Protein AF-A0A7S0Q234-F1 (afdb_monomer)

Foldseek 3Di:
DDDDDDDDDDDDDDDDDDDDDDDDDDDDDDDDDDDDDDDDDDDDDDDDDDDPPPQPFPDDPPPWTWTWDAFAQKIWIWGADDDPPAWGKIKIWIDRPPQAIKIKIKTAHPPDDDKDWDHDPDGQKIKIFADAQIKMKIFCVGQAFKDDWFDALPDDPRCLPPWADKDKRDADPCVVPRNDRHHTDAQKMAGPQFKIKGFQDPQIKIWTFQAFDPDDDDCRCVVVRNGGIIMIHGHPDDPGTGMMMIGGDSDNVVSVVVVVVSHDPDD

Organism: NCBI:txid221442

Structure (mmCIF, N/CA/C/O backbone):
data_AF-A0A7S0Q234-F1
#
_entry.id   AF-A0A7S0Q234-F1
#
loop_
_atom_site.group_PDB
_atom_site.id
_atom_site.type_symbol
_atom_site.label_atom_id
_atom_site.label_alt_id
_atom_site.label_comp_id
_atom_site.label_asym_id
_atom_site.label_entity_id
_atom_site.label_seq_id
_atom_site.pdbx_PDB_ins_code
_atom_site.Cartn_x
_atom_site.Cartn_y
_atom_site.Cartn_z
_atom_site.occupancy
_atom_site.B_iso_or_equiv
_atom_site.auth_seq_id
_atom_site.auth_comp_id
_atom_site.auth_asym_id
_atom_site.auth_atom_id
_atom_site.pdbx_PDB_model_num
ATOM 1 N N . LYS A 1 1 ? 14.226 -57.436 4.577 1.00 40.34 1 LYS A N 1
ATOM 2 C CA . LYS A 1 1 ? 14.193 -56.805 5.916 1.00 40.34 1 LYS A CA 1
ATOM 3 C C . LYS A 1 1 ? 13.049 -55.807 5.910 1.00 40.34 1 LYS A C 1
ATOM 5 O O . LYS A 1 1 ? 13.114 -54.854 5.149 1.00 40.34 1 LYS A O 1
ATOM 10 N N . CYS A 1 2 ? 11.993 -56.137 6.652 1.00 31.28 2 CYS A N 1
ATOM 11 C CA . CYS A 1 2 ? 10.887 -55.259 7.044 1.00 31.28 2 CYS A CA 1
ATOM 12 C C . CYS A 1 2 ? 11.465 -53.995 7.724 1.00 31.28 2 CYS A C 1
ATOM 14 O O . CYS A 1 2 ? 12.569 -54.073 8.251 1.00 31.28 2 CYS A O 1
ATOM 16 N N . GLU A 1 3 ? 10.855 -52.814 7.663 1.00 32.03 3 GLU A N 1
ATOM 17 C CA . GLU A 1 3 ? 9.554 -52.485 8.256 1.00 32.03 3 GLU A CA 1
ATOM 18 C C . GLU A 1 3 ? 8.806 -51.398 7.465 1.00 32.03 3 GLU A C 1
ATOM 20 O O . GLU A 1 3 ? 9.369 -50.377 7.079 1.00 32.03 3 GLU A O 1
ATOM 25 N N . MET A 1 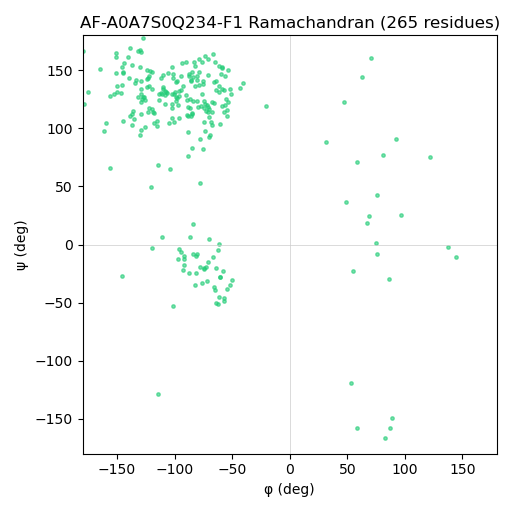4 ? 7.505 -51.630 7.274 1.00 35.09 4 MET A N 1
ATOM 26 C CA . MET A 1 4 ? 6.494 -50.619 6.968 1.00 35.09 4 MET A CA 1
ATOM 27 C C . MET A 1 4 ? 5.819 -50.216 8.285 1.00 35.09 4 MET A C 1
ATOM 29 O O . MET A 1 4 ? 5.415 -51.086 9.055 1.00 35.09 4 MET A O 1
ATOM 33 N N . VAL A 1 5 ? 5.680 -48.911 8.521 1.00 40.84 5 VAL A N 1
ATOM 34 C CA . VAL A 1 5 ? 4.940 -48.317 9.650 1.00 40.84 5 VAL A CA 1
ATOM 35 C C . VAL A 1 5 ? 3.530 -47.929 9.159 1.00 40.84 5 VAL A C 1
ATOM 37 O O . VAL A 1 5 ? 3.400 -47.512 8.006 1.00 40.84 5 VAL A O 1
ATOM 40 N N . PRO A 1 6 ? 2.462 -48.120 9.961 1.00 50.28 6 PRO A N 1
ATOM 41 C CA . PRO A 1 6 ? 1.124 -48.344 9.427 1.00 50.28 6 PRO A CA 1
ATOM 42 C C . PRO A 1 6 ? 0.279 -47.083 9.211 1.00 50.28 6 PRO A C 1
ATOM 44 O O . PRO A 1 6 ? 0.427 -46.048 9.859 1.00 50.28 6 PRO A O 1
ATOM 47 N N . SER A 1 7 ? -0.683 -47.276 8.311 1.00 35.41 7 SER A N 1
ATOM 48 C CA . SER A 1 7 ? -1.839 -46.447 7.994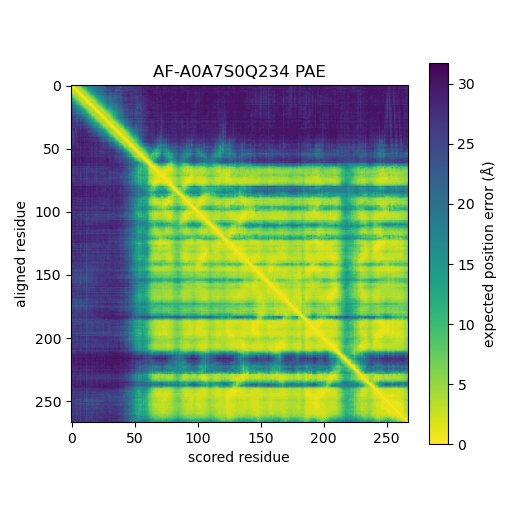 1.00 35.41 7 SER A CA 1
ATOM 49 C C . SER A 1 7 ? -2.675 -46.062 9.217 1.00 35.41 7 SER A C 1
ATOM 51 O O . SER A 1 7 ? -3.089 -46.926 9.992 1.00 35.41 7 SER A O 1
ATOM 53 N N . TRP A 1 8 ? -3.031 -44.782 9.311 1.00 37.97 8 TRP A N 1
ATOM 54 C CA . TRP A 1 8 ? -4.114 -44.306 10.165 1.00 37.97 8 TRP A CA 1
ATOM 55 C C . TRP A 1 8 ? -5.453 -44.433 9.436 1.00 37.97 8 TRP A C 1
ATOM 57 O O . TRP A 1 8 ? -5.717 -43.750 8.449 1.00 37.97 8 TRP A O 1
ATOM 67 N N . SER A 1 9 ? -6.299 -45.326 9.938 1.00 39.34 9 SER A N 1
ATOM 68 C CA . SER A 1 9 ? -7.686 -45.504 9.527 1.00 39.34 9 SER A CA 1
ATOM 69 C C . SER A 1 9 ? -8.634 -44.959 10.594 1.00 39.34 9 SER A C 1
ATOM 71 O O . SER A 1 9 ? -8.564 -45.380 11.745 1.00 39.34 9 SER A O 1
ATOM 73 N N . GLY A 1 10 ? -9.599 -44.143 10.168 1.00 37.22 10 GLY A N 1
ATOM 74 C CA . GLY A 1 10 ? -10.960 -44.190 10.704 1.00 37.22 10 GLY A CA 1
ATOM 75 C C . GLY A 1 10 ? -11.293 -43.272 11.879 1.00 37.22 10 GLY A C 1
ATOM 76 O O . GLY A 1 10 ? -11.310 -43.706 13.024 1.00 37.22 10 GLY A O 1
ATOM 77 N N . ALA A 1 11 ? -11.772 -42.066 11.570 1.00 36.94 11 ALA A N 1
ATOM 78 C CA . ALA A 1 11 ? -12.761 -41.387 12.403 1.00 36.94 11 ALA A CA 1
ATOM 79 C C . ALA A 1 11 ? -14.052 -41.234 11.586 1.00 36.94 11 ALA A C 1
ATOM 81 O O . ALA A 1 11 ? -14.124 -40.458 10.635 1.00 36.94 11 ALA A O 1
ATOM 82 N N . ARG A 1 12 ? -15.059 -42.044 11.930 1.00 38.50 12 ARG A N 1
ATOM 83 C CA . ARG A 1 12 ? -16.430 -41.926 11.426 1.00 38.50 12 ARG A CA 1
ATOM 84 C C . ARG A 1 12 ? -17.074 -40.706 12.078 1.00 38.50 12 ARG A C 1
ATOM 86 O O . ARG A 1 12 ? -17.301 -40.710 13.284 1.00 38.50 12 ARG A O 1
ATOM 93 N N . TYR A 1 13 ? -17.391 -39.697 11.277 1.00 39.16 13 TYR A N 1
ATOM 94 C CA . TYR A 1 13 ? -18.304 -38.629 11.669 1.00 39.16 13 TYR A CA 1
ATOM 95 C C . TYR A 1 13 ? -19.738 -39.154 11.516 1.00 39.16 13 TYR A C 1
ATOM 97 O O . TYR A 1 13 ? -20.141 -39.553 10.425 1.00 39.16 13 TYR A O 1
ATOM 105 N N . SER A 1 14 ? -20.482 -39.209 12.619 1.00 39.81 14 SER A N 1
ATOM 106 C CA . SER A 1 14 ? -21.911 -39.536 12.634 1.00 39.81 14 SER A CA 1
ATOM 107 C C . SER A 1 14 ? -22.703 -38.233 12.798 1.00 39.8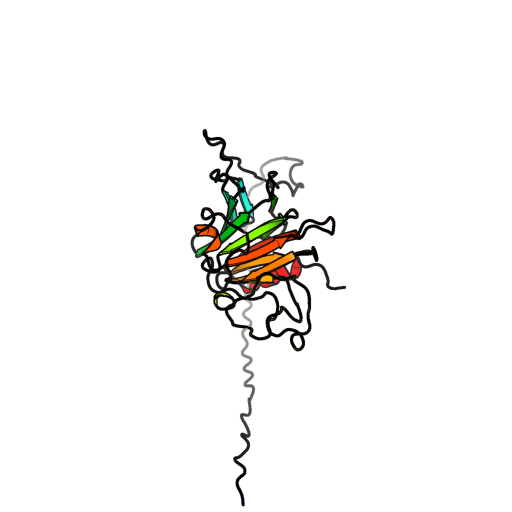1 14 SER A C 1
ATOM 109 O O . SER A 1 14 ? -22.373 -37.466 13.704 1.00 39.81 14 SER A O 1
ATOM 111 N N . PRO A 1 15 ? -23.714 -37.941 11.959 1.00 47.81 15 PRO A N 1
ATOM 112 C CA . PRO A 1 15 ? -24.510 -36.730 12.079 1.00 47.81 15 PRO A CA 1
ATOM 113 C C . PRO A 1 15 ? -25.702 -36.978 13.010 1.00 47.81 15 PRO A C 1
ATOM 115 O O . PRO A 1 15 ? -26.635 -37.702 12.667 1.00 47.81 15 PRO A O 1
ATOM 118 N N . THR A 1 16 ? -25.714 -36.355 14.186 1.00 41.84 16 THR A N 1
ATOM 119 C CA . THR A 1 16 ? -26.929 -36.254 15.002 1.00 41.84 16 THR A CA 1
ATOM 120 C C . THR A 1 16 ? -27.710 -35.010 14.601 1.00 41.84 16 THR A C 1
ATOM 122 O O . THR A 1 16 ? -27.462 -33.895 15.052 1.00 41.84 16 THR A O 1
ATOM 125 N N . VAL A 1 17 ? -28.689 -35.240 13.730 1.00 43.31 17 VAL A N 1
ATOM 126 C CA . VAL A 1 17 ? -29.842 -34.367 13.520 1.00 43.31 17 VAL A CA 1
ATOM 127 C C . VAL A 1 17 ? -30.675 -34.387 14.802 1.00 43.31 17 VAL A C 1
ATOM 129 O O . VAL A 1 17 ? -31.140 -35.447 15.217 1.00 43.31 17 VAL A O 1
ATOM 132 N N . SER A 1 18 ? -30.897 -33.227 15.420 1.00 42.97 18 SER A N 1
ATOM 133 C CA . SER A 1 18 ? -32.015 -33.049 16.350 1.00 42.97 18 SER A CA 1
ATOM 134 C C . SER A 1 18 ? -32.844 -31.849 15.907 1.00 42.97 18 SER A C 1
ATOM 136 O O . SER A 1 18 ? -32.484 -30.686 16.060 1.00 42.97 18 SER A O 1
ATOM 138 N N . SER A 1 19 ? -33.954 -32.180 15.262 1.00 43.56 19 SER A N 1
ATOM 139 C CA . SER A 1 19 ? -35.099 -31.318 15.031 1.00 43.56 19 SER A CA 1
ATOM 140 C C . SER A 1 19 ? -35.912 -31.234 16.322 1.00 43.56 19 SER A C 1
ATOM 142 O O . SER A 1 19 ? -36.431 -32.255 16.776 1.00 43.56 19 SER A O 1
ATOM 144 N N . ALA A 1 20 ? -36.074 -30.038 16.884 1.00 42.84 20 ALA A N 1
ATOM 145 C CA . ALA A 1 20 ? -37.048 -29.787 17.939 1.00 42.84 20 ALA A CA 1
ATOM 146 C C . ALA A 1 20 ? -37.805 -28.482 17.663 1.00 42.84 20 ALA A C 1
ATOM 148 O O . ALA A 1 20 ? -37.283 -27.375 17.741 1.00 42.84 20 ALA A O 1
ATOM 149 N N . TRP A 1 21 ? -39.058 -28.700 17.288 1.00 39.56 21 TRP A N 1
ATOM 150 C CA . TRP A 1 21 ? -40.186 -27.794 17.191 1.00 39.56 21 TRP A CA 1
ATOM 151 C C . TRP A 1 21 ? -40.304 -26.786 18.343 1.00 39.56 21 TRP A C 1
ATOM 153 O O . TRP A 1 21 ? -40.289 -27.189 19.503 1.00 39.56 21 TRP A O 1
ATOM 163 N N . LYS A 1 22 ? -40.651 -25.531 18.023 1.00 35.78 22 LYS A N 1
ATOM 164 C CA . LYS A 1 22 ? -41.808 -24.880 18.662 1.00 35.78 22 LYS A CA 1
ATOM 165 C C . LYS A 1 22 ? -42.333 -23.702 17.837 1.00 35.78 22 LYS A C 1
ATOM 167 O O . LYS A 1 22 ? -41.760 -22.620 17.801 1.00 35.78 22 LYS A O 1
ATOM 172 N N . HIS A 1 23 ? -43.457 -23.954 17.173 1.00 37.53 23 HIS A N 1
ATOM 173 C CA . HIS A 1 23 ? -44.406 -22.932 16.757 1.00 37.53 23 HIS A CA 1
ATOM 174 C C . HIS A 1 23 ? -45.129 -22.421 18.009 1.00 37.53 23 HIS A C 1
ATOM 176 O O . HIS A 1 23 ? -45.838 -23.195 18.647 1.00 37.53 23 HIS A O 1
ATOM 182 N N . GLU A 1 24 ? -45.019 -21.132 18.312 1.00 38.94 24 GLU A N 1
ATOM 183 C CA . GLU A 1 24 ? -45.996 -20.424 19.141 1.00 38.94 24 GLU A CA 1
ATOM 184 C C . GLU A 1 24 ? -46.617 -19.321 18.277 1.00 38.94 24 GLU A C 1
ATOM 186 O O . GLU A 1 24 ? -45.988 -18.324 17.928 1.00 38.94 24 GLU A O 1
ATOM 191 N N . ARG A 1 25 ? -47.855 -19.578 17.841 1.00 41.97 25 ARG A N 1
ATOM 192 C CA . ARG A 1 25 ? -48.812 -18.543 17.453 1.00 41.97 25 ARG A CA 1
ATOM 193 C C . ARG A 1 25 ? -49.629 -18.238 18.694 1.00 41.97 25 ARG A C 1
ATOM 195 O O . ARG A 1 25 ? -50.090 -19.194 19.302 1.00 41.97 25 ARG A O 1
ATOM 202 N N . GLU A 1 26 ? -49.878 -16.963 18.969 1.00 45.59 26 GLU A N 1
ATOM 203 C CA . GLU A 1 26 ? -51.100 -16.429 19.593 1.00 45.59 26 GLU A CA 1
ATOM 204 C C . GLU A 1 26 ? -50.979 -14.887 19.721 1.00 45.59 26 GLU A C 1
ATOM 206 O O . GLU A 1 26 ? -49.904 -14.348 19.463 1.00 45.59 26 GLU A O 1
ATOM 211 N N . PRO A 1 27 ? -52.056 -14.129 20.002 1.00 52.97 27 PRO A N 1
ATOM 212 C CA . PRO A 1 27 ? -53.150 -13.875 19.076 1.00 52.97 27 PRO A CA 1
ATOM 213 C C . PRO A 1 27 ? -53.435 -12.366 18.912 1.00 52.97 27 PRO A C 1
ATOM 215 O O . PRO A 1 27 ? -52.844 -11.485 19.529 1.00 52.97 27 PRO A O 1
ATOM 218 N N . TRP A 1 28 ? -54.402 -12.089 18.044 1.00 40.16 28 TRP A N 1
ATOM 219 C CA . TRP A 1 28 ? -54.993 -10.788 17.766 1.00 40.16 28 TRP A CA 1
ATOM 220 C C . TRP A 1 28 ? -55.501 -10.072 19.029 1.00 40.16 28 TRP A C 1
ATOM 222 O O . TRP A 1 28 ? -56.396 -10.569 19.709 1.00 40.16 28 TRP A O 1
ATOM 232 N N . GLY A 1 29 ? -54.997 -8.859 19.276 1.00 39.75 29 GLY A N 1
ATOM 233 C CA . GLY A 1 29 ? -55.486 -7.929 20.295 1.00 39.75 29 GLY A CA 1
ATOM 234 C C . GLY A 1 29 ? -55.906 -6.600 19.668 1.00 39.75 29 GLY A C 1
ATOM 235 O O . GLY A 1 29 ? -55.111 -5.908 19.041 1.00 39.75 29 GLY A O 1
ATOM 236 N N . GLN A 1 30 ? -57.188 -6.276 19.803 1.00 39.69 30 GLN A N 1
ATOM 237 C CA . GLN A 1 30 ? -57.864 -5.109 19.247 1.00 39.69 30 GLN A CA 1
ATOM 238 C C . GLN A 1 30 ? -57.557 -3.779 19.974 1.00 39.69 30 GLN A C 1
ATOM 240 O O . GLN A 1 30 ? -57.711 -3.717 21.187 1.00 39.69 30 GLN A O 1
ATOM 245 N N . ARG A 1 31 ? -57.404 -2.708 19.161 1.00 39.53 31 ARG A N 1
ATOM 246 C CA . ARG A 1 31 ? -57.871 -1.296 19.346 1.00 39.53 31 ARG A CA 1
ATOM 247 C C . ARG A 1 31 ? -57.176 -0.428 20.433 1.00 39.53 31 ARG A C 1
ATOM 249 O O . ARG A 1 31 ? -56.585 -0.992 21.340 1.00 39.53 31 ARG A O 1
ATOM 256 N N . PRO A 1 32 ? -57.264 0.933 20.395 1.00 50.00 32 PRO A N 1
ATOM 257 C CA . PRO A 1 32 ? -58.144 1.789 19.587 1.00 50.00 32 PRO A CA 1
ATOM 258 C C . PRO A 1 32 ? -57.479 2.926 18.781 1.00 50.00 32 PRO A C 1
ATOM 260 O O . PRO A 1 32 ? -56.344 3.338 18.983 1.00 50.00 32 PRO A O 1
ATOM 263 N N . ARG A 1 33 ? -58.300 3.445 17.863 1.00 48.06 33 ARG A N 1
ATOM 264 C CA . ARG A 1 33 ? -58.147 4.672 17.079 1.00 48.06 33 ARG A CA 1
ATOM 265 C C . ARG A 1 33 ? -58.396 5.900 17.955 1.00 48.06 33 ARG A C 1
ATOM 267 O O . ARG A 1 33 ? -59.532 6.041 18.382 1.00 48.06 33 ARG A O 1
ATOM 274 N N . TRP A 1 34 ? -57.428 6.802 18.100 1.00 39.78 34 TRP A N 1
ATOM 275 C CA . TRP A 1 34 ? -57.659 8.227 18.376 1.00 39.78 34 TRP A CA 1
ATOM 276 C C . TRP A 1 34 ? -56.491 9.055 17.818 1.00 39.78 34 TRP A C 1
ATOM 278 O O . TRP A 1 34 ? -55.348 8.718 18.089 1.00 39.78 34 TRP A O 1
ATOM 288 N N . ALA A 1 35 ? -56.838 10.095 17.046 1.00 37.34 35 ALA A N 1
ATOM 289 C CA . ALA A 1 35 ? -56.153 11.386 16.849 1.00 37.34 35 ALA A CA 1
ATOM 290 C C . ALA A 1 35 ? -54.624 11.378 16.584 1.00 37.34 35 ALA A C 1
ATOM 292 O O . ALA A 1 35 ? -53.835 10.933 17.398 1.00 37.34 35 ALA A O 1
ATOM 293 N N . LEU A 1 36 ? -54.106 11.930 15.488 1.00 40.16 36 LEU A N 1
ATOM 294 C CA . LEU A 1 36 ? -54.261 13.330 15.105 1.00 40.16 36 LEU A CA 1
ATOM 295 C C . LEU A 1 36 ? -54.085 13.513 13.591 1.00 40.16 36 LEU A C 1
ATOM 297 O O . LEU A 1 36 ? -53.075 13.143 13.002 1.00 40.16 36 LEU A O 1
ATOM 301 N N . ILE A 1 37 ? -55.077 14.173 13.006 1.00 47.59 37 ILE A N 1
ATOM 302 C CA . ILE A 1 37 ? -54.922 15.064 11.859 1.00 47.59 37 ILE A CA 1
ATOM 303 C C . ILE A 1 37 ? -54.314 16.355 12.414 1.00 47.59 37 ILE A C 1
ATOM 305 O O . ILE A 1 37 ? -54.881 16.872 13.369 1.00 47.59 37 ILE A O 1
ATOM 309 N N . LEU A 1 38 ? -53.226 16.873 11.837 1.00 39.34 38 LEU A N 1
ATOM 310 C CA . LEU A 1 38 ? -53.006 18.313 11.613 1.00 39.34 38 LEU A CA 1
ATOM 311 C C . LEU A 1 38 ? -51.661 18.546 10.889 1.00 39.34 38 LEU A C 1
ATOM 313 O O . LEU A 1 38 ? -50.618 18.247 11.454 1.00 39.34 38 LEU A O 1
ATOM 317 N N . LEU A 1 39 ? -51.750 19.181 9.707 1.00 37.50 39 LEU A N 1
ATOM 318 C CA . LEU A 1 39 ? -50.753 20.057 9.055 1.00 37.50 39 LEU A CA 1
ATOM 319 C C . LEU A 1 39 ? -49.393 19.434 8.656 1.00 37.50 39 LEU A C 1
ATOM 321 O O . LEU A 1 39 ? -48.816 18.630 9.358 1.00 37.50 39 LEU A O 1
ATOM 325 N N . CYS A 1 40 ? -48.736 19.795 7.560 1.00 34.91 40 CYS A N 1
ATOM 326 C CA . CYS A 1 40 ? -48.997 20.758 6.507 1.00 34.91 40 CYS A CA 1
ATOM 327 C C . CYS A 1 40 ? -48.059 20.422 5.340 1.00 34.91 40 CYS A C 1
ATOM 329 O O . CYS A 1 40 ? -46.954 19.924 5.529 1.00 34.91 40 CYS A O 1
ATOM 331 N N . LEU A 1 41 ? -48.536 20.762 4.152 1.00 43.12 41 LEU A N 1
ATOM 332 C CA . LEU A 1 41 ? -47.809 21.036 2.918 1.00 43.12 41 LEU A CA 1
ATOM 333 C C . LEU A 1 41 ? -46.323 21.412 3.100 1.00 43.12 41 LEU A C 1
ATOM 335 O O . LEU A 1 41 ? -46.005 22.471 3.637 1.00 43.12 41 LEU A O 1
ATOM 339 N N . LEU A 1 42 ? -45.436 20.596 2.529 1.00 37.28 42 LEU A N 1
ATOM 340 C CA . LEU A 1 42 ? -44.108 21.010 2.078 1.00 37.28 42 LEU A CA 1
ATOM 341 C C . LEU A 1 42 ? -43.773 20.206 0.810 1.00 37.28 42 LEU A C 1
ATOM 343 O O . LEU A 1 42 ? -43.565 18.995 0.899 1.00 37.28 42 LEU A O 1
ATOM 347 N N . PRO A 1 43 ? -43.803 20.826 -0.383 1.00 47.72 43 PRO A N 1
ATOM 348 C CA . PRO A 1 43 ? -43.405 20.165 -1.612 1.00 47.72 43 PRO A CA 1
ATOM 349 C C . PRO A 1 43 ? -41.883 20.259 -1.799 1.00 47.72 43 PRO A C 1
ATOM 351 O O . PRO A 1 43 ? -41.260 21.258 -1.453 1.00 47.72 43 PRO A O 1
ATOM 354 N N . CYS A 1 44 ? -41.321 19.231 -2.432 1.00 39.66 44 CYS A N 1
ATOM 355 C CA . CYS A 1 44 ? -40.090 19.301 -3.220 1.00 39.66 44 CYS A CA 1
ATOM 356 C C . CYS A 1 44 ? -38.810 19.792 -2.528 1.00 39.66 44 CYS A C 1
ATOM 358 O O . CYS A 1 44 ? -38.251 20.806 -2.924 1.00 39.66 44 CYS A O 1
ATOM 360 N N . VAL A 1 45 ? -38.239 18.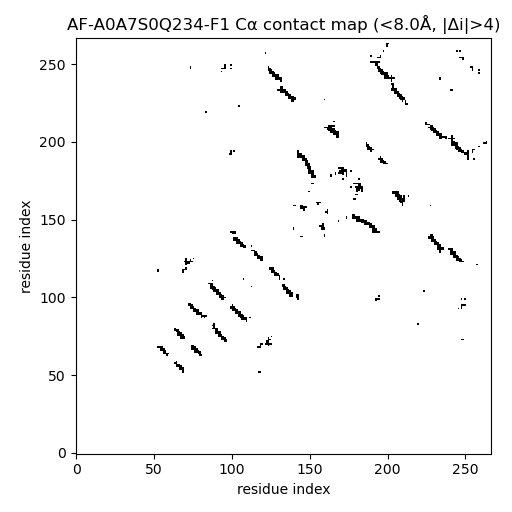995 -1.629 1.00 47.00 45 VAL A N 1
ATOM 361 C CA . VAL A 1 45 ? -36.776 18.845 -1.545 1.00 47.00 45 VAL A CA 1
ATOM 362 C C . VAL A 1 45 ? -36.514 17.395 -1.147 1.00 47.00 45 VAL A C 1
ATOM 364 O O . VAL A 1 45 ? -37.213 16.901 -0.272 1.00 47.00 45 VAL A O 1
ATOM 367 N N . LEU A 1 46 ? -35.526 16.751 -1.776 1.00 49.81 46 LEU A N 1
ATOM 368 C CA . LEU A 1 46 ? -34.889 15.455 -1.456 1.00 49.81 46 LEU A CA 1
ATOM 369 C C . LEU A 1 46 ? -34.973 14.430 -2.596 1.00 49.81 46 LEU A C 1
ATOM 371 O O . LEU A 1 46 ? -35.695 13.443 -2.529 1.00 49.81 46 LEU A O 1
ATOM 375 N N . ALA A 1 47 ? -34.141 14.655 -3.612 1.00 41.12 47 ALA A N 1
ATOM 376 C CA . ALA A 1 47 ? -33.491 13.589 -4.373 1.00 41.12 47 ALA A CA 1
ATOM 377 C C . ALA A 1 47 ? -32.212 14.141 -5.030 1.00 41.12 47 ALA A C 1
ATOM 379 O O . ALA A 1 47 ? -32.116 14.257 -6.244 1.00 41.12 47 ALA A O 1
ATOM 380 N N . PHE A 1 48 ? -31.237 14.520 -4.204 1.00 37.28 48 PHE A N 1
ATOM 381 C CA . PHE A 1 48 ? -29.838 14.610 -4.617 1.00 37.28 48 PHE A CA 1
ATOM 382 C C . PHE A 1 48 ? -29.022 13.828 -3.585 1.00 37.28 48 PHE A C 1
ATOM 384 O O . PHE A 1 48 ? -28.766 14.353 -2.499 1.00 37.28 48 PHE A O 1
ATOM 391 N N . PRO A 1 49 ? -28.637 12.566 -3.840 1.00 50.34 49 PRO A N 1
ATOM 392 C CA . PRO A 1 49 ? -27.392 12.084 -3.280 1.00 50.34 49 PRO A CA 1
ATOM 393 C C . PRO A 1 49 ? -26.253 12.735 -4.081 1.00 50.34 49 PRO A C 1
ATOM 395 O O . PRO A 1 49 ? -26.454 13.181 -5.205 1.00 50.34 49 PRO A O 1
ATOM 398 N N . MET A 1 50 ? -25.049 12.732 -3.525 1.00 39.38 50 MET A N 1
ATOM 399 C CA . MET A 1 50 ? -23.816 13.178 -4.184 1.00 39.38 50 MET A CA 1
ATOM 400 C C . MET A 1 50 ? -23.590 14.692 -4.196 1.00 39.38 50 MET A C 1
ATOM 402 O O . MET A 1 50 ? -23.701 15.366 -5.210 1.00 39.38 50 MET A O 1
ATOM 406 N N . LEU A 1 51 ? -23.173 15.209 -3.043 1.00 39.94 51 LEU A N 1
ATOM 407 C CA . LEU A 1 51 ? -21.881 15.892 -2.951 1.00 39.94 51 LEU A CA 1
ATOM 408 C C . LEU A 1 51 ? -21.492 15.936 -1.465 1.00 39.94 51 LEU A C 1
ATOM 410 O O . LEU A 1 51 ? -21.976 16.768 -0.700 1.00 39.94 51 LEU A O 1
ATOM 414 N N . ARG A 1 52 ? -20.654 14.994 -1.024 1.00 38.69 52 ARG A N 1
ATOM 415 C CA . ARG A 1 52 ? -19.975 15.062 0.280 1.00 38.69 52 ARG A CA 1
ATOM 416 C C . ARG A 1 52 ? -18.459 15.056 0.092 1.00 38.69 52 ARG A C 1
ATOM 418 O O . ARG A 1 52 ? -17.747 14.353 0.786 1.00 38.69 52 ARG A O 1
ATOM 425 N N . VAL A 1 53 ? -17.948 15.908 -0.794 1.00 40.94 53 VAL A N 1
ATOM 426 C CA . VAL A 1 53 ? -16.544 16.327 -0.693 1.00 40.94 53 VAL A CA 1
ATOM 427 C C . VAL A 1 53 ? -16.502 17.491 0.292 1.00 40.94 53 VAL A C 1
ATOM 429 O O . VAL A 1 53 ? -16.578 18.657 -0.084 1.00 40.94 53 VAL A O 1
ATOM 432 N N . ALA A 1 54 ? -16.466 17.179 1.586 1.00 38.03 54 ALA A N 1
ATOM 433 C CA . ALA A 1 54 ? -16.158 18.173 2.606 1.00 38.03 54 ALA A CA 1
ATOM 434 C C . ALA A 1 54 ? -14.638 18.202 2.799 1.00 38.03 54 ALA A C 1
ATOM 436 O O . ALA A 1 54 ? -14.117 17.664 3.772 1.00 38.03 54 ALA A O 1
ATOM 437 N N . SER A 1 55 ? -13.914 18.824 1.865 1.00 40.97 55 SER A N 1
ATOM 438 C CA . SER A 1 55 ? -12.530 19.219 2.119 1.00 40.97 55 SER A CA 1
ATOM 439 C C . SER A 1 55 ? -12.554 20.364 3.133 1.00 40.97 55 SER A C 1
ATOM 441 O O . SER A 1 55 ? -12.724 21.530 2.771 1.00 40.97 55 SER A O 1
ATOM 443 N N . ILE A 1 56 ? -12.448 20.049 4.423 1.00 37.69 56 ILE A N 1
ATOM 444 C CA . ILE A 1 56 ? -12.290 21.074 5.457 1.00 37.69 56 ILE A CA 1
ATOM 445 C C . ILE A 1 56 ? -10.828 21.518 5.415 1.00 37.69 56 ILE A C 1
ATOM 447 O O . ILE A 1 56 ? -9.964 20.931 6.061 1.00 37.69 56 ILE A O 1
ATOM 451 N N . GLY A 1 57 ? -10.548 22.548 4.616 1.00 33.34 57 GLY A N 1
ATOM 452 C CA . GLY A 1 57 ? -9.277 23.259 4.666 1.00 33.34 57 GLY A CA 1
ATOM 453 C C . GLY A 1 57 ? -9.233 24.121 5.923 1.00 33.34 57 GLY A C 1
ATOM 454 O O . GLY A 1 57 ? -9.785 25.220 5.941 1.00 33.34 57 GLY A O 1
ATOM 455 N N . LEU A 1 58 ? -8.598 23.634 6.989 1.00 37.19 58 LEU A N 1
ATOM 456 C CA . LEU A 1 58 ? -8.257 24.475 8.136 1.00 37.19 58 LEU A CA 1
ATOM 457 C C . LEU A 1 58 ? -7.080 25.367 7.726 1.00 37.19 58 LEU A C 1
ATOM 459 O O . LEU A 1 58 ? -5.949 24.903 7.596 1.00 37.19 58 LEU A O 1
ATOM 463 N N . ALA A 1 59 ? -7.358 26.647 7.477 1.00 28.12 59 ALA A N 1
ATOM 464 C CA . ALA A 1 59 ? -6.330 27.637 7.191 1.00 28.12 59 ALA A CA 1
ATOM 465 C C . ALA A 1 59 ? -5.495 27.892 8.459 1.00 28.12 59 ALA A C 1
ATOM 467 O O . ALA A 1 59 ? -5.953 28.542 9.397 1.00 28.12 59 ALA A O 1
ATOM 468 N N . SER A 1 60 ? -4.271 27.360 8.490 1.00 37.06 60 SER A N 1
ATOM 469 C CA . SER A 1 60 ? -3.258 27.695 9.493 1.00 37.06 60 SER A CA 1
ATOM 470 C C . SER A 1 60 ? -2.489 28.946 9.062 1.00 37.06 60 SER A C 1
ATOM 472 O O . SER A 1 60 ? -2.130 29.092 7.892 1.00 37.06 60 SER A O 1
ATOM 474 N N . ALA A 1 61 ? -2.173 29.819 10.022 1.00 34.22 61 ALA A N 1
ATOM 475 C CA . ALA A 1 61 ? -1.421 31.065 9.840 1.00 34.22 61 ALA A CA 1
ATOM 476 C C . ALA A 1 61 ? 0.021 30.884 9.297 1.00 34.22 61 ALA A C 1
ATOM 478 O O . ALA A 1 61 ? 0.726 31.868 9.099 1.00 34.22 61 ALA A O 1
ATOM 479 N N . SER A 1 62 ? 0.457 29.647 9.031 1.00 40.91 62 SER A N 1
ATOM 480 C CA . SER A 1 62 ? 1.772 29.291 8.480 1.00 40.91 62 SER A CA 1
ATOM 481 C C . SER A 1 62 ? 1.750 28.738 7.045 1.00 40.91 62 SER A C 1
ATOM 483 O O . SER A 1 62 ? 2.780 28.274 6.565 1.00 40.91 62 SER A O 1
ATOM 485 N N . GLY A 1 63 ? 0.607 28.736 6.348 1.00 50.72 63 GLY A N 1
ATOM 486 C CA . GLY A 1 63 ? 0.514 28.191 4.982 1.00 50.72 63 GLY A CA 1
ATOM 487 C C . GLY A 1 63 ? 0.520 26.655 4.892 1.00 50.72 63 GLY A C 1
ATOM 488 O O . GLY A 1 63 ? 0.403 26.110 3.799 1.00 50.72 63 GLY A O 1
ATOM 489 N N . MET A 1 64 ? 0.584 25.940 6.023 1.00 55.00 64 MET A N 1
ATOM 490 C CA . MET A 1 64 ? 0.300 24.500 6.090 1.00 55.00 64 MET A CA 1
ATOM 491 C C . MET A 1 64 ? -1.203 24.256 5.897 1.00 55.00 64 MET A C 1
ATOM 493 O O . MET A 1 64 ? -2.001 24.605 6.768 1.00 55.00 64 MET A O 1
ATOM 497 N N . GLN A 1 65 ? -1.592 23.612 4.796 1.00 67.25 65 GLN A N 1
ATOM 498 C CA . GLN A 1 65 ? -2.948 23.088 4.620 1.00 67.25 65 GLN A CA 1
ATOM 499 C C . GLN A 1 65 ? -2.998 21.606 4.991 1.00 67.25 65 GLN A C 1
ATOM 501 O O . GLN A 1 65 ? -2.474 20.759 4.272 1.00 67.25 65 GLN A O 1
ATOM 506 N N . VAL A 1 66 ? -3.635 21.293 6.120 1.00 76.81 66 VAL A N 1
ATOM 507 C CA . VAL A 1 66 ? -4.013 19.915 6.461 1.00 76.81 66 VAL A CA 1
ATOM 508 C C . VAL A 1 66 ? -5.296 19.587 5.717 1.00 76.81 66 VAL A C 1
ATOM 510 O O . VAL A 1 66 ? -6.290 20.297 5.865 1.00 76.81 66 VAL A O 1
ATOM 513 N N . THR A 1 67 ? -5.277 18.518 4.924 1.00 83.88 67 THR A N 1
ATOM 514 C CA . THR A 1 67 ? -6.487 18.015 4.262 1.00 83.88 67 THR A CA 1
ATOM 515 C C . THR A 1 67 ? -6.987 16.806 5.028 1.00 83.88 67 THR A C 1
ATOM 517 O O . THR A 1 67 ? -6.263 15.827 5.181 1.00 83.88 67 THR A O 1
ATOM 520 N N . VAL A 1 68 ? -8.220 16.875 5.521 1.00 86.31 68 VAL A N 1
ATOM 521 C CA . VAL A 1 68 ? -8.879 15.758 6.203 1.00 86.31 68 VAL A CA 1
ATOM 522 C C . VAL A 1 68 ? -10.049 15.299 5.348 1.00 86.31 68 VAL A C 1
ATOM 524 O O . VAL A 1 68 ? -10.932 16.094 5.031 1.00 86.31 68 VAL A O 1
ATOM 527 N N . LEU A 1 69 ? -10.055 14.018 5.001 1.00 87.62 69 LEU A N 1
ATOM 528 C CA . LEU A 1 69 ? -11.129 13.342 4.285 1.00 87.62 69 LEU A CA 1
ATOM 529 C C . LEU A 1 69 ? -11.786 12.339 5.231 1.00 87.62 69 LEU A C 1
ATOM 531 O O . LEU A 1 69 ? -11.116 11.723 6.062 1.00 87.62 69 LEU A O 1
ATOM 535 N N . ARG A 1 70 ? -13.104 12.187 5.130 1.00 89.38 70 ARG A N 1
ATOM 536 C CA . ARG A 1 70 ? -13.871 11.234 5.939 1.00 89.38 70 ARG A CA 1
ATOM 537 C C . ARG A 1 70 ? -14.746 10.391 5.034 1.00 89.38 70 ARG A C 1
ATOM 539 O O . ARG A 1 70 ? -15.447 10.953 4.203 1.00 89.38 70 ARG A O 1
ATOM 546 N N . SER A 1 71 ? -14.725 9.089 5.271 1.00 89.38 71 SER A N 1
ATOM 547 C CA . SER A 1 71 ? -15.558 8.095 4.605 1.00 89.38 71 SER A CA 1
ATOM 548 C C . SER A 1 71 ? -16.076 7.155 5.681 1.00 89.38 71 SER A C 1
ATOM 550 O O . SER A 1 71 ? -15.276 6.503 6.348 1.00 89.38 71 SER A O 1
ATOM 552 N N . GLY A 1 72 ? -17.391 7.138 5.912 1.00 88.81 72 GLY A N 1
ATOM 553 C CA . GLY A 1 72 ? -17.987 6.419 7.044 1.00 88.81 72 GLY A CA 1
ATOM 554 C C . GLY A 1 72 ? -17.349 6.802 8.390 1.00 88.81 72 GLY A C 1
ATOM 555 O O . GLY A 1 72 ? -17.393 7.966 8.793 1.00 88.81 72 GLY A O 1
ATOM 556 N N . ASP A 1 73 ? -16.756 5.816 9.059 1.00 90.19 73 ASP A N 1
ATOM 557 C CA . ASP A 1 73 ? -16.034 5.944 10.329 1.00 90.19 73 ASP A CA 1
ATOM 558 C C . ASP A 1 73 ? -14.527 6.198 10.138 1.00 90.19 73 ASP A C 1
ATOM 560 O O . ASP A 1 73 ? -13.824 6.551 11.092 1.00 90.19 73 ASP A O 1
ATOM 564 N N . ALA A 1 74 ? -14.005 6.016 8.921 1.00 89.62 74 ALA A N 1
ATOM 565 C CA . ALA A 1 74 ? -12.595 6.217 8.621 1.00 89.62 74 ALA A CA 1
ATOM 566 C C . ALA A 1 74 ? -12.282 7.690 8.337 1.00 89.62 74 ALA A C 1
ATOM 568 O O . ALA A 1 74 ? -13.054 8.430 7.719 1.00 89.62 74 ALA A O 1
ATOM 569 N N . THR A 1 75 ? -11.102 8.120 8.775 1.00 91.62 75 THR A N 1
ATOM 570 C CA . THR A 1 75 ? -10.563 9.454 8.510 1.00 91.62 75 THR A CA 1
ATOM 571 C C . THR A 1 75 ? -9.185 9.326 7.878 1.00 91.62 75 THR A C 1
ATOM 573 O O . THR A 1 75 ? -8.292 8.718 8.465 1.00 91.62 75 THR A O 1
ATOM 576 N N . LEU A 1 76 ? -9.001 9.929 6.706 1.00 90.25 76 LEU A N 1
ATOM 577 C CA . LEU A 1 76 ? -7.706 10.076 6.053 1.00 90.25 76 LEU A CA 1
ATOM 578 C C . LEU A 1 76 ? -7.212 11.509 6.255 1.00 90.25 76 LEU A C 1
ATOM 580 O O . LEU A 1 76 ? -7.841 12.469 5.813 1.00 90.25 76 LEU A O 1
ATOM 584 N N . THR A 1 77 ? -6.080 11.654 6.934 1.00 89.44 77 THR A N 1
ATOM 585 C CA . THR A 1 77 ? -5.435 12.943 7.187 1.00 89.44 77 THR A CA 1
ATOM 586 C C . THR A 1 77 ? -4.176 13.048 6.341 1.00 89.44 77 THR A C 1
ATOM 588 O O . THR A 1 77 ? -3.260 12.236 6.463 1.00 89.44 77 THR A O 1
ATOM 591 N N . VAL A 1 78 ? -4.123 14.069 5.492 1.00 86.25 78 VAL A N 1
ATOM 592 C CA . VAL A 1 78 ? -2.942 14.449 4.719 1.00 86.25 78 VAL A CA 1
ATOM 593 C C . VAL A 1 78 ? -2.292 15.625 5.432 1.00 86.25 78 VAL A C 1
ATOM 595 O O . VAL A 1 78 ? -2.810 16.747 5.422 1.00 86.25 78 VAL A O 1
ATOM 598 N N . LEU A 1 79 ? -1.173 15.351 6.094 1.00 83.06 79 LEU A N 1
ATOM 599 C CA . LEU A 1 79 ? -0.393 16.359 6.790 1.00 83.06 79 LEU A CA 1
ATOM 600 C C . LEU A 1 79 ? 0.593 17.002 5.798 1.00 83.06 79 LEU A C 1
ATOM 602 O O . LEU A 1 79 ? 1.374 16.282 5.162 1.00 83.06 79 LEU A O 1
ATOM 606 N N . PRO A 1 80 ? 0.562 18.341 5.661 1.00 70.88 80 PRO A N 1
ATOM 607 C CA . PRO A 1 80 ? 1.484 19.083 4.822 1.00 70.88 80 PRO A CA 1
ATOM 608 C C . PRO A 1 80 ? 2.902 18.993 5.385 1.00 70.88 80 PRO A C 1
ATOM 610 O O . PRO A 1 80 ? 3.136 18.608 6.532 1.00 70.88 80 PRO A O 1
ATOM 613 N N . GLN A 1 81 ? 3.854 19.339 4.539 1.00 66.94 81 GLN A N 1
ATOM 614 C CA . GLN A 1 81 ? 5.258 19.013 4.728 1.00 66.94 81 GLN A CA 1
ATOM 615 C C . GLN A 1 81 ? 5.977 19.998 5.650 1.00 66.94 81 GLN A C 1
ATOM 617 O O . GLN A 1 81 ? 5.596 21.165 5.750 1.00 66.94 81 GLN A O 1
ATOM 622 N N . LEU A 1 82 ? 7.079 19.540 6.252 1.00 58.56 82 LEU A N 1
ATOM 623 C CA . LEU A 1 82 ? 8.177 20.426 6.637 1.00 58.56 82 LEU A CA 1
ATOM 624 C C . LEU A 1 82 ? 9.157 20.491 5.453 1.00 58.56 82 LEU A C 1
ATOM 626 O O . LEU A 1 82 ? 9.546 19.434 4.959 1.00 58.56 82 LEU A O 1
ATOM 630 N N . PRO A 1 83 ? 9.559 21.681 4.979 1.00 56.09 83 PRO A N 1
ATOM 631 C CA . PRO A 1 83 ? 10.467 21.802 3.844 1.00 56.09 83 PRO A CA 1
ATOM 632 C C . PRO A 1 83 ? 11.857 21.270 4.214 1.00 56.09 83 PRO A C 1
ATOM 634 O O . PRO A 1 83 ? 12.634 21.941 4.888 1.00 56.09 83 PRO A O 1
ATOM 637 N N . THR A 1 84 ? 12.182 20.060 3.763 1.00 55.59 84 THR A N 1
ATOM 638 C CA . THR A 1 84 ? 13.506 19.440 3.922 1.00 55.59 84 THR A CA 1
ATOM 639 C C . THR A 1 84 ? 14.273 19.499 2.603 1.00 55.59 84 THR A C 1
ATOM 641 O O . THR A 1 84 ? 14.497 18.468 1.981 1.00 55.59 84 THR A O 1
ATOM 644 N N . GLY A 1 85 ? 14.595 20.715 2.142 1.00 51.97 85 GLY A N 1
ATOM 645 C CA . GLY A 1 85 ? 15.673 21.082 1.198 1.00 51.97 85 GLY A CA 1
ATOM 646 C C . GLY A 1 85 ? 15.793 20.436 -0.197 1.00 51.97 85 GLY A C 1
ATOM 647 O O . GLY A 1 85 ? 16.414 21.041 -1.064 1.00 51.97 85 GLY A O 1
ATOM 648 N N . THR A 1 86 ? 15.258 19.243 -0.456 1.00 54.66 86 THR A N 1
ATOM 649 C CA . THR A 1 86 ? 15.589 18.444 -1.651 1.00 54.66 86 THR A CA 1
ATOM 650 C C . THR A 1 86 ? 14.428 17.629 -2.208 1.00 54.66 86 THR A C 1
ATOM 652 O O . THR A 1 86 ? 14.417 17.388 -3.412 1.00 54.66 86 THR A O 1
ATOM 655 N N . ASN A 1 87 ? 13.448 17.242 -1.385 1.00 60.16 87 ASN A N 1
ATOM 656 C CA . ASN A 1 87 ? 12.252 16.517 -1.810 1.00 60.16 87 ASN A CA 1
ATOM 657 C C . ASN A 1 87 ? 11.041 16.922 -0.977 1.00 60.16 87 ASN A C 1
ATOM 659 O O . ASN A 1 87 ? 11.165 17.294 0.192 1.00 60.16 87 ASN A O 1
ATOM 663 N N . GLU A 1 88 ? 9.873 16.793 -1.594 1.00 62.31 88 GLU A N 1
ATOM 664 C CA . GLU A 1 88 ? 8.600 17.049 -0.952 1.00 62.31 88 GLU A CA 1
ATOM 665 C C . GLU A 1 88 ? 8.084 15.760 -0.269 1.00 62.31 88 GLU A C 1
ATOM 667 O O . GLU A 1 88 ? 7.707 14.798 -0.943 1.00 62.31 88 GLU A O 1
ATOM 672 N N . LEU A 1 89 ? 8.076 15.742 1.075 1.00 69.00 89 LEU A N 1
ATOM 673 C CA . LEU A 1 89 ? 7.578 14.654 1.934 1.00 69.00 89 LEU A CA 1
ATOM 674 C C . LEU A 1 89 ? 6.217 14.975 2.579 1.00 69.00 89 LEU A C 1
ATOM 676 O O . LEU A 1 89 ? 6.160 15.704 3.572 1.00 69.00 89 LEU A O 1
ATOM 680 N N . SER A 1 90 ? 5.126 14.382 2.090 1.00 79.06 90 SER A N 1
ATOM 681 C CA . SER A 1 90 ? 3.805 14.478 2.745 1.00 79.06 90 SER A CA 1
ATOM 682 C C . SER A 1 90 ? 3.536 13.236 3.583 1.00 79.06 90 SER A C 1
ATOM 684 O O . SER A 1 90 ? 3.821 12.120 3.148 1.00 79.06 90 SER A O 1
ATOM 686 N N . ARG A 1 91 ? 2.952 13.402 4.774 1.00 84.56 91 ARG A N 1
ATOM 687 C CA . ARG A 1 91 ? 2.549 12.271 5.621 1.00 84.56 91 ARG A CA 1
ATOM 688 C C . ARG A 1 91 ? 1.055 12.013 5.472 1.00 84.56 91 ARG A C 1
ATOM 690 O O . ARG A 1 91 ? 0.244 12.930 5.572 1.00 84.56 91 ARG A O 1
ATOM 697 N N . LEU A 1 92 ? 0.715 10.754 5.251 1.00 84.88 92 LEU A N 1
ATOM 698 C CA . LEU A 1 92 ? -0.639 10.231 5.176 1.00 84.88 92 LEU A CA 1
ATOM 699 C C . LEU A 1 92 ? -0.919 9.421 6.438 1.00 84.88 92 LEU A C 1
ATOM 701 O O . LEU A 1 92 ? -0.133 8.549 6.812 1.00 84.88 92 LEU A O 1
ATOM 705 N N . GLU A 1 93 ? -2.050 9.684 7.073 1.00 89.19 93 GLU A N 1
ATOM 706 C CA . GLU A 1 93 ? -2.527 8.910 8.213 1.00 89.19 93 GLU A CA 1
ATOM 707 C C . GLU A 1 93 ? -3.970 8.489 7.968 1.00 89.19 93 GLU A C 1
ATOM 709 O O . GLU A 1 93 ? -4.871 9.327 7.927 1.00 89.19 93 GLU A O 1
ATOM 714 N N . LEU A 1 94 ? -4.188 7.188 7.797 1.00 88.19 94 LEU A N 1
ATOM 715 C CA . LEU A 1 94 ? -5.518 6.596 7.752 1.00 88.19 94 LEU A CA 1
ATOM 716 C C . LEU A 1 94 ? -5.841 6.045 9.137 1.00 88.19 94 LEU A C 1
ATOM 718 O O . LEU A 1 94 ? -5.140 5.168 9.643 1.00 88.19 94 LEU A O 1
ATOM 722 N N . ALA A 1 95 ? -6.908 6.554 9.740 1.00 89.62 95 ALA A N 1
ATOM 723 C CA . ALA A 1 95 ? -7.344 6.164 11.069 1.00 89.62 95 ALA A CA 1
ATOM 724 C C . ALA A 1 95 ? -8.790 5.663 11.058 1.00 89.62 95 ALA A C 1
ATOM 726 O O . ALA A 1 95 ? -9.652 6.225 10.379 1.00 89.62 95 ALA A O 1
ATOM 727 N N . LEU A 1 96 ? -9.055 4.641 11.869 1.00 87.25 96 LEU A N 1
ATOM 728 C CA . LEU A 1 96 ? -10.398 4.162 12.188 1.00 87.25 96 LEU A CA 1
ATOM 729 C C . LEU A 1 96 ? -10.509 4.040 13.711 1.00 87.25 96 LEU A C 1
ATOM 731 O O . LEU A 1 96 ? -10.095 3.049 14.320 1.00 87.25 96 LEU A O 1
ATOM 735 N N . GLY A 1 97 ? -11.025 5.099 14.336 1.00 81.81 97 GLY A N 1
ATOM 736 C CA . GLY A 1 97 ? -11.015 5.235 15.791 1.00 81.81 97 GLY A CA 1
ATOM 737 C C . GLY A 1 97 ? -9.594 5.187 16.389 1.00 81.81 97 GLY A C 1
ATOM 738 O O . GLY A 1 97 ? -8.616 5.462 15.698 1.00 81.81 97 GLY A O 1
ATOM 739 N N . PRO A 1 98 ? -9.454 4.848 17.683 1.00 73.44 98 PRO A N 1
ATOM 740 C CA . PRO A 1 98 ? -8.152 4.769 18.354 1.00 73.44 98 PRO A CA 1
ATOM 741 C C . PRO A 1 98 ? -7.395 3.455 18.094 1.00 73.44 98 PRO A C 1
ATOM 743 O O . PRO A 1 98 ? -6.241 3.332 18.495 1.00 73.44 98 PRO A O 1
ATOM 746 N N . ALA A 1 99 ? -8.044 2.456 17.489 1.00 74.19 99 ALA A N 1
ATOM 747 C CA . ALA A 1 99 ? -7.520 1.092 17.394 1.00 74.19 99 ALA A CA 1
ATOM 748 C C . ALA A 1 99 ? -6.721 0.822 16.108 1.00 74.19 99 ALA A C 1
ATOM 750 O O . ALA A 1 99 ? -5.909 -0.102 16.080 1.00 74.19 99 ALA A O 1
ATOM 751 N N . LEU A 1 100 ? -6.937 1.615 15.056 1.00 87.56 100 LEU A N 1
ATOM 752 C CA . LEU A 1 100 ? -6.298 1.439 13.757 1.00 87.56 100 LEU A CA 1
ATOM 753 C C . LEU A 1 100 ? -5.686 2.758 13.309 1.00 87.56 100 LEU A C 1
ATOM 755 O O . LEU A 1 100 ? -6.382 3.762 13.164 1.00 87.56 100 LEU A O 1
ATOM 759 N N . LEU A 1 101 ? -4.381 2.710 13.051 1.00 90.62 101 LEU A N 1
ATOM 760 C CA . LEU A 1 101 ? -3.628 3.784 12.426 1.00 90.62 101 LEU A CA 1
ATOM 761 C C . LEU A 1 101 ? -2.675 3.179 11.398 1.00 90.62 101 LEU A C 1
ATOM 763 O O . LEU A 1 101 ? -1.728 2.478 11.762 1.00 90.62 101 LEU A O 1
ATOM 767 N N . LEU A 1 102 ? -2.935 3.459 10.127 1.00 90.06 102 LEU A N 1
ATOM 768 C CA . LEU A 1 102 ? -2.045 3.177 9.013 1.00 90.06 102 LEU A CA 1
ATOM 769 C C . LEU A 1 102 ? -1.300 4.465 8.660 1.00 90.06 102 LEU A C 1
ATOM 771 O O . LEU A 1 102 ? -1.916 5.493 8.377 1.00 90.06 102 LEU A O 1
ATOM 775 N N . GLN A 1 103 ? 0.027 4.404 8.677 1.00 91.06 103 GLN A N 1
ATOM 776 C CA . GLN A 1 103 ? 0.883 5.547 8.372 1.00 91.06 103 GLN A CA 1
ATOM 777 C C . GLN A 1 103 ? 1.596 5.335 7.050 1.00 91.06 103 GLN A C 1
ATOM 779 O O . GLN A 1 103 ? 2.151 4.261 6.801 1.00 91.06 103 GLN A O 1
ATOM 784 N N . ALA A 1 104 ? 1.622 6.381 6.232 1.00 88.56 104 ALA A N 1
ATOM 785 C CA . ALA A 1 104 ? 2.398 6.394 5.013 1.00 88.56 104 ALA A CA 1
ATOM 786 C C . ALA A 1 104 ? 3.075 7.740 4.748 1.00 88.56 104 ALA A C 1
ATOM 788 O O . ALA A 1 104 ? 2.691 8.780 5.284 1.00 88.56 104 ALA A O 1
ATOM 789 N N . TRP A 1 105 ? 4.087 7.710 3.888 1.00 86.69 105 TRP A N 1
ATOM 790 C CA . TRP A 1 105 ? 4.784 8.886 3.382 1.00 86.69 105 TRP A CA 1
ATOM 791 C C . TRP A 1 105 ? 4.739 8.902 1.864 1.00 86.69 105 TRP A C 1
ATOM 793 O O . TRP A 1 105 ? 4.988 7.886 1.216 1.00 86.69 105 TRP A O 1
ATOM 803 N N . LEU A 1 106 ? 4.448 10.073 1.316 1.00 85.06 106 LEU A N 1
ATOM 804 C CA . LEU A 1 106 ? 4.554 10.379 -0.099 1.00 85.06 106 LEU A CA 1
ATOM 805 C C . LEU A 1 106 ? 5.864 11.111 -0.328 1.00 85.06 106 LEU A C 1
ATOM 807 O O . LEU A 1 106 ? 6.126 12.116 0.329 1.00 85.06 106 LEU A O 1
ATOM 811 N N . ILE A 1 107 ? 6.657 10.610 -1.262 1.00 83.31 107 ILE A N 1
ATOM 812 C CA . ILE A 1 107 ? 7.885 11.238 -1.730 1.00 83.31 107 ILE A CA 1
ATOM 813 C C . ILE A 1 107 ? 7.643 11.582 -3.194 1.00 83.31 107 ILE A C 1
ATOM 815 O O . ILE A 1 107 ? 7.646 10.695 -4.052 1.00 83.31 107 ILE A O 1
ATOM 819 N N . ALA A 1 108 ? 7.369 12.855 -3.460 1.00 78.25 108 ALA A N 1
ATOM 820 C CA . ALA A 1 108 ? 7.165 13.358 -4.811 1.00 78.25 108 ALA A CA 1
ATOM 821 C C . ALA A 1 108 ? 8.508 13.764 -5.449 1.00 78.25 108 ALA A C 1
ATOM 823 O O . ALA A 1 108 ? 9.397 14.249 -4.739 1.00 78.25 108 ALA A O 1
ATOM 824 N N . PRO A 1 109 ? 8.669 13.607 -6.776 1.00 70.44 109 PRO A N 1
ATOM 825 C CA . PRO A 1 109 ? 9.820 14.153 -7.486 1.00 70.44 109 PRO A CA 1
ATOM 826 C C . PRO A 1 109 ? 9.813 15.690 -7.428 1.00 70.44 109 PRO A C 1
ATOM 828 O O . PRO A 1 109 ? 8.764 16.318 -7.253 1.00 70.44 109 PRO A O 1
ATOM 831 N N . GLN A 1 110 ? 10.989 16.304 -7.596 1.00 63.41 110 GLN A N 1
ATOM 832 C CA . GLN A 1 110 ? 11.131 17.763 -7.640 1.00 63.41 110 GLN A CA 1
ATOM 833 C C . GLN A 1 110 ? 10.197 18.352 -8.711 1.00 63.41 110 GLN A C 1
ATOM 835 O O . GLN A 1 110 ? 10.338 18.046 -9.893 1.00 63.41 110 GLN A O 1
ATOM 840 N N . GLY A 1 111 ? 9.216 19.156 -8.288 1.00 63.72 111 GLY A N 1
ATOM 841 C CA . GLY A 1 111 ? 8.159 19.673 -9.170 1.00 63.72 111 GLY A CA 1
ATOM 842 C C . GLY A 1 111 ? 6.739 19.649 -8.594 1.00 63.72 111 GLY A C 1
ATOM 843 O O . GLY A 1 111 ? 5.828 20.132 -9.260 1.00 63.72 111 GLY A O 1
ATOM 844 N N . GLY A 1 112 ? 6.538 19.135 -7.373 1.00 63.84 112 GLY A N 1
ATOM 845 C CA . GLY A 1 112 ? 5.284 19.314 -6.627 1.00 63.84 112 GLY A CA 1
ATOM 846 C C . GLY A 1 112 ? 4.128 18.449 -7.129 1.00 63.84 112 GLY A C 1
ATOM 847 O O . GLY A 1 112 ? 2.999 18.926 -7.260 1.00 63.84 112 GLY A O 1
ATOM 848 N N . ALA A 1 113 ? 4.396 17.177 -7.445 1.00 66.56 113 ALA A N 1
ATOM 849 C CA . ALA A 1 113 ? 3.347 16.243 -7.840 1.00 66.56 113 ALA A CA 1
ATOM 850 C C . ALA A 1 113 ? 2.281 16.145 -6.732 1.00 66.56 113 ALA A C 1
ATOM 852 O O . ALA A 1 113 ? 2.548 15.686 -5.619 1.00 66.56 113 ALA A O 1
ATOM 853 N N . ARG A 1 114 ? 1.061 16.603 -7.036 1.00 72.19 114 ARG A N 1
ATOM 854 C CA . ARG A 1 114 ? -0.049 16.599 -6.085 1.00 72.19 114 ARG A CA 1
ATOM 855 C C . ARG A 1 114 ? -0.737 15.243 -6.122 1.00 72.19 114 ARG A C 1
ATOM 857 O O . ARG A 1 114 ? -1.374 14.900 -7.109 1.00 72.19 114 ARG A O 1
ATOM 864 N N . VAL A 1 115 ? -0.634 14.506 -5.025 1.00 78.31 115 VAL A N 1
ATOM 865 C CA . VAL A 1 115 ? -1.456 13.319 -4.791 1.00 78.31 115 VAL A CA 1
ATOM 866 C C . VAL A 1 115 ? -2.787 13.775 -4.206 1.00 78.31 115 VAL A C 1
ATOM 868 O O . VAL A 1 115 ? -2.820 14.451 -3.174 1.00 78.31 115 VAL A O 1
ATOM 871 N N . THR A 1 116 ? -3.881 13.417 -4.865 1.00 81.44 116 THR A N 1
ATOM 872 C CA . THR A 1 116 ? -5.239 13.648 -4.372 1.00 81.44 116 THR A CA 1
ATOM 873 C C . THR A 1 116 ? -5.864 12.324 -3.985 1.00 81.44 116 THR A C 1
ATOM 875 O O . THR A 1 116 ? -5.769 11.349 -4.726 1.00 81.44 116 THR A O 1
ATOM 878 N N . PHE A 1 117 ? -6.496 12.310 -2.815 1.00 85.56 117 PHE A N 1
ATOM 879 C CA . PHE A 1 117 ? -7.372 11.228 -2.399 1.00 85.56 117 PHE A CA 1
ATOM 880 C C . PHE A 1 117 ? -8.809 11.737 -2.395 1.00 85.56 117 PHE A C 1
ATOM 882 O O . PHE A 1 117 ? -9.060 12.900 -2.072 1.00 85.56 117 PHE A O 1
ATOM 889 N N . GLU A 1 118 ? -9.739 10.862 -2.732 1.00 88.56 118 GLU A N 1
ATOM 890 C CA . GLU A 1 118 ? -11.170 11.116 -2.759 1.00 88.56 118 GLU A CA 1
ATOM 891 C C . GLU A 1 118 ? -11.897 10.008 -1.998 1.00 88.56 118 GLU A C 1
ATOM 893 O O . GLU A 1 118 ? -11.400 8.888 -1.864 1.00 88.56 118 GLU A O 1
ATOM 898 N N . ASP A 1 119 ? -13.059 10.354 -1.449 1.00 86.62 119 ASP A N 1
ATOM 899 C CA . ASP A 1 119 ? -13.970 9.380 -0.853 1.00 86.62 119 ASP A CA 1
ATOM 900 C C . ASP A 1 119 ? -14.526 8.489 -1.969 1.00 86.62 119 ASP A C 1
ATOM 902 O O . ASP A 1 119 ? -15.103 8.992 -2.938 1.00 86.62 119 ASP A O 1
ATOM 906 N N . GLU A 1 120 ? -14.330 7.180 -1.854 1.00 83.31 120 GLU A N 1
ATOM 907 C CA . GLU A 1 120 ? -14.967 6.233 -2.767 1.00 83.31 120 GLU A CA 1
ATOM 908 C C . GLU A 1 120 ? -16.445 6.087 -2.374 1.00 83.31 120 GLU A C 1
ATOM 910 O O . GLU A 1 120 ? -16.835 6.309 -1.231 1.00 83.31 120 GLU A O 1
ATOM 915 N N . GLN A 1 121 ? -17.316 5.666 -3.297 1.00 78.62 121 GLN A N 1
ATOM 916 C CA . GLN A 1 121 ? -18.740 5.443 -2.965 1.00 78.62 121 GLN A CA 1
ATOM 917 C C . GLN A 1 121 ? -18.957 4.335 -1.913 1.00 78.62 121 GLN A C 1
ATOM 919 O O . GLN A 1 121 ? -20.081 4.087 -1.471 1.00 78.62 121 GLN A O 1
ATOM 924 N N . GLU A 1 122 ? -17.879 3.670 -1.514 1.00 79.19 122 GLU A N 1
ATOM 925 C CA . GLU A 1 122 ? -17.845 2.607 -0.542 1.00 79.19 122 GLU A CA 1
ATOM 926 C C . GLU A 1 122 ? -17.364 3.113 0.822 1.00 79.19 122 GLU A C 1
ATOM 928 O O . GLU A 1 122 ? -16.329 3.764 0.948 1.00 79.19 122 GLU A O 1
ATOM 933 N N . ALA A 1 123 ? -18.124 2.787 1.869 1.00 84.69 123 ALA A N 1
ATOM 934 C CA . ALA A 1 123 ? -17.831 3.262 3.212 1.00 84.69 123 ALA A CA 1
ATOM 935 C C . ALA A 1 123 ? -16.437 2.823 3.688 1.00 84.69 123 ALA A C 1
ATOM 937 O O . ALA A 1 123 ? -16.089 1.639 3.642 1.00 84.69 123 ALA A O 1
ATOM 938 N N . ASN A 1 124 ? -15.708 3.785 4.253 1.00 91.69 124 ASN A N 1
ATOM 939 C CA . ASN A 1 124 ? -14.377 3.634 4.834 1.00 91.69 124 ASN A CA 1
ATOM 940 C C . ASN A 1 124 ? -13.260 3.360 3.815 1.00 91.69 124 ASN A C 1
ATOM 942 O O . ASN A 1 124 ? -12.237 2.777 4.187 1.00 91.69 124 ASN A O 1
ATOM 946 N N . CYS A 1 125 ? -13.443 3.770 2.561 1.00 93.81 125 CYS A N 1
ATOM 947 C CA . CYS A 1 125 ? -12.460 3.622 1.495 1.00 93.81 125 CYS A CA 1
ATOM 948 C C . CYS A 1 125 ? -12.112 4.974 0.864 1.00 93.81 125 CYS A C 1
ATOM 950 O O . CYS A 1 125 ? -12.965 5.837 0.683 1.00 93.81 125 CYS A O 1
ATOM 952 N N . PHE A 1 126 ? -10.843 5.140 0.503 1.00 94.31 126 PHE A N 1
ATOM 953 C CA . PHE A 1 126 ? -10.325 6.323 -0.173 1.00 94.31 126 PHE A CA 1
ATOM 954 C C . PHE A 1 126 ? -9.553 5.900 -1.415 1.00 94.31 126 PHE A C 1
ATOM 956 O O . PHE A 1 126 ? -8.626 5.096 -1.320 1.00 94.31 126 PHE A O 1
ATOM 963 N N . GLY A 1 127 ? -9.919 6.444 -2.567 1.00 93.12 127 GLY A N 1
ATOM 964 C CA . GLY A 1 127 ? -9.201 6.264 -3.825 1.00 93.12 127 GLY A CA 1
ATOM 965 C C . GLY A 1 127 ? -8.228 7.416 -4.029 1.00 93.12 127 GLY A C 1
ATOM 966 O O . GLY A 1 127 ? -8.526 8.539 -3.637 1.00 93.12 127 GLY A O 1
ATOM 967 N N . GLY A 1 128 ? -7.062 7.178 -4.615 1.00 91.31 128 GLY A N 1
ATOM 968 C CA . GLY A 1 128 ? -6.132 8.250 -4.951 1.00 91.31 128 GLY A CA 1
ATOM 969 C C . GLY A 1 128 ? -5.264 7.922 -6.151 1.00 91.31 128 GLY A C 1
ATOM 970 O O . GLY A 1 128 ? -4.900 6.770 -6.377 1.00 91.31 128 GLY A O 1
ATOM 971 N N . GLU A 1 129 ? -4.921 8.949 -6.918 1.00 91.44 129 GLU A N 1
ATOM 972 C CA . GLU A 1 129 ? -4.009 8.829 -8.052 1.00 91.44 129 GLU A CA 1
ATOM 973 C C . GLU A 1 129 ? -2.605 9.248 -7.629 1.00 91.44 129 GLU A C 1
ATOM 975 O O . GLU A 1 129 ? -2.385 10.334 -7.087 1.00 91.44 129 GLU A O 1
ATOM 980 N N . ILE A 1 130 ? -1.646 8.359 -7.862 1.00 90.25 130 ILE A N 1
ATOM 981 C CA . ILE A 1 130 ? -0.236 8.552 -7.557 1.00 90.25 130 ILE A CA 1
ATOM 982 C C . ILE A 1 130 ? 0.489 8.882 -8.866 1.00 90.25 130 ILE A C 1
ATOM 984 O O . ILE A 1 130 ? 0.662 7.996 -9.714 1.00 90.25 130 ILE A O 1
ATOM 988 N N . PRO A 1 131 ? 0.934 10.139 -9.052 1.00 88.50 131 PRO A N 1
ATOM 989 C CA . PRO A 1 131 ? 1.641 10.543 -10.255 1.00 88.50 131 PRO A CA 1
ATOM 990 C C . PRO A 1 131 ? 2.944 9.768 -10.439 1.00 88.50 131 PRO A C 1
ATOM 992 O O . PRO A 1 131 ? 3.590 9.348 -9.475 1.00 88.50 131 PRO A O 1
ATOM 995 N N . GLN A 1 132 ? 3.377 9.648 -11.688 1.00 86.94 132 GLN A N 1
ATOM 996 C CA . GLN A 1 132 ? 4.635 8.990 -12.032 1.00 86.94 132 GLN A CA 1
ATOM 997 C C . GLN A 1 132 ? 5.831 9.626 -11.313 1.00 86.94 132 GLN A C 1
ATOM 999 O O . GLN A 1 132 ? 5.873 10.832 -11.066 1.00 86.94 132 GLN A O 1
ATOM 1004 N N . GLY A 1 133 ? 6.808 8.794 -10.957 1.00 84.62 133 GLY A N 1
ATOM 1005 C CA . GLY 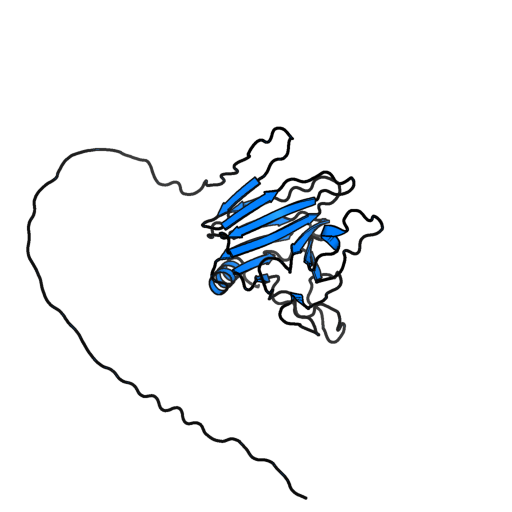A 1 133 ? 7.977 9.196 -10.177 1.00 84.62 133 GLY A CA 1
ATOM 1006 C C . GLY A 1 133 ? 7.696 9.392 -8.686 1.00 84.62 133 GLY A C 1
ATOM 1007 O O . GLY A 1 133 ? 8.642 9.550 -7.917 1.00 84.62 133 GLY A O 1
ATOM 1008 N N . THR A 1 134 ? 6.430 9.347 -8.256 1.00 85.50 134 THR A N 1
ATOM 1009 C CA . THR A 1 134 ? 6.066 9.400 -6.837 1.00 85.50 134 THR A CA 1
ATOM 1010 C C . THR A 1 134 ? 6.281 8.039 -6.185 1.00 85.50 134 THR A C 1
ATOM 1012 O O . THR A 1 134 ? 5.923 6.990 -6.729 1.00 85.50 134 THR A O 1
ATOM 1015 N N . GLN A 1 135 ? 6.842 8.057 -4.979 1.00 87.06 135 GLN A N 1
ATOM 1016 C CA . GLN A 1 135 ? 6.947 6.888 -4.115 1.00 87.06 135 GLN A CA 1
ATOM 1017 C C . GLN A 1 135 ? 5.991 7.029 -2.928 1.00 87.06 135 GLN A C 1
ATOM 1019 O O . GLN A 1 135 ? 5.986 8.050 -2.244 1.00 87.06 135 GLN A O 1
ATOM 1024 N N . VAL A 1 136 ? 5.229 5.976 -2.644 1.00 89.19 136 VAL A N 1
ATOM 1025 C CA . VAL A 1 136 ? 4.408 5.839 -1.437 1.00 89.19 136 VAL A CA 1
ATOM 1026 C C . VAL A 1 136 ? 5.046 4.792 -0.535 1.00 89.19 136 VAL A C 1
ATOM 1028 O O . VAL A 1 136 ? 5.355 3.692 -0.989 1.00 89.19 136 VAL A O 1
ATOM 1031 N N . ARG A 1 137 ? 5.271 5.118 0.738 1.00 88.06 137 ARG A N 1
ATOM 1032 C CA . ARG A 1 137 ? 5.868 4.217 1.733 1.00 88.06 137 ARG A CA 1
ATOM 1033 C C . ARG A 1 137 ? 4.899 4.004 2.878 1.00 88.06 137 ARG A C 1
ATOM 1035 O O . 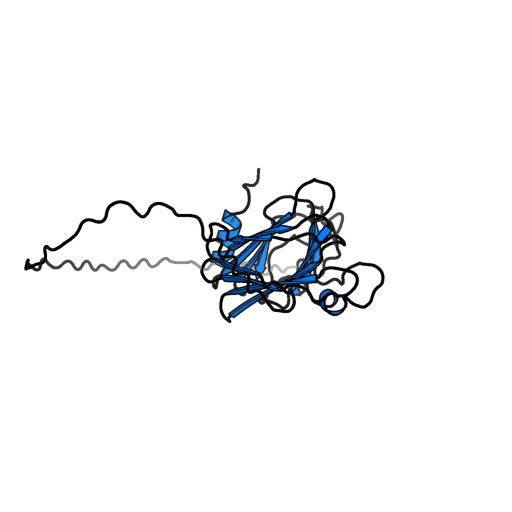ARG A 1 137 ? 4.629 4.956 3.592 1.00 88.06 137 ARG A O 1
ATOM 1042 N N . PHE A 1 138 ? 4.434 2.784 3.087 1.00 90.56 138 PHE A N 1
ATOM 1043 C CA . PHE A 1 138 ? 3.605 2.408 4.228 1.00 90.56 138 PHE A CA 1
ATOM 1044 C C . PHE A 1 138 ? 4.480 1.850 5.346 1.00 90.56 138 PHE A C 1
ATOM 1046 O O . PHE A 1 138 ? 5.335 1.002 5.091 1.00 90.56 138 PHE A O 1
ATOM 1053 N N . SER A 1 139 ? 4.265 2.304 6.581 1.00 89.06 139 SER A N 1
ATOM 1054 C CA . SER A 1 139 ? 4.950 1.759 7.755 1.00 89.06 139 SER A CA 1
ATOM 1055 C C . SER A 1 139 ? 4.421 0.359 8.065 1.00 89.06 139 SER A C 1
ATOM 1057 O O . SER A 1 139 ? 3.249 0.215 8.420 1.00 89.06 139 SER A O 1
ATOM 1059 N N . LEU A 1 140 ? 5.278 -0.664 8.005 1.00 83.50 140 LEU A N 1
ATOM 1060 C CA . LEU A 1 140 ? 4.893 -2.030 8.383 1.00 83.50 140 LEU A CA 1
ATOM 1061 C C . LEU A 1 140 ? 4.742 -2.198 9.899 1.00 83.50 140 LEU A C 1
ATOM 1063 O O . LEU A 1 140 ? 4.060 -3.111 10.353 1.00 83.50 140 LEU A O 1
ATOM 1067 N N . ALA A 1 141 ? 5.335 -1.299 10.685 1.00 84.12 141 ALA A N 1
ATOM 1068 C CA . ALA A 1 141 ? 5.110 -1.230 12.126 1.00 84.12 141 ALA A CA 1
ATOM 1069 C C . ALA A 1 141 ? 3.737 -0.630 12.474 1.00 84.12 141 ALA A C 1
ATOM 1071 O O . ALA A 1 141 ? 3.226 -0.836 13.576 1.00 84.12 141 ALA A O 1
ATOM 1072 N N . SER A 1 142 ? 3.130 0.117 11.545 1.00 77.50 142 SER A N 1
ATOM 1073 C CA . SER A 1 142 ? 1.782 0.646 11.726 1.00 77.50 142 SER A CA 1
ATOM 1074 C C . SER A 1 142 ? 0.741 -0.433 11.421 1.00 77.50 142 SER A C 1
ATOM 1076 O O . SER A 1 142 ? 0.925 -1.261 10.528 1.00 77.50 142 SER A O 1
ATOM 1078 N N . SER A 1 143 ? -0.372 -0.421 12.157 1.00 83.25 143 SER A N 1
ATOM 1079 C CA . SER A 1 143 ? -1.555 -1.230 11.838 1.00 83.25 143 SER A CA 1
ATOM 1080 C C . SER A 1 143 ? -1.390 -2.767 11.976 1.00 83.25 143 SER A C 1
ATOM 1082 O O . SER A 1 143 ? -2.240 -3.526 11.513 1.00 83.25 143 SER A O 1
ATOM 1084 N N . GLY A 1 144 ? -0.384 -3.263 12.704 1.00 89.38 144 GLY A N 1
ATOM 1085 C CA . GLY A 1 144 ? -0.260 -4.688 13.058 1.00 89.38 144 GLY A CA 1
ATOM 1086 C C . GLY A 1 144 ? 0.509 -5.530 12.032 1.00 89.38 144 GLY A C 1
ATOM 1087 O O . GLY A 1 144 ? 1.448 -5.053 11.402 1.00 89.38 144 GLY A O 1
ATOM 1088 N N . SER A 1 145 ? 0.161 -6.812 11.900 1.00 93.81 145 SER A N 1
ATOM 1089 C CA . SER A 1 145 ? 0.823 -7.732 10.965 1.00 93.81 145 SER A CA 1
ATOM 1090 C C . SER A 1 145 ? 0.264 -7.583 9.553 1.00 93.81 145 SER A C 1
ATOM 1092 O O . SER A 1 145 ? -0.946 -7.512 9.379 1.00 93.81 145 SER A O 1
ATOM 1094 N N . TRP A 1 146 ? 1.130 -7.566 8.548 1.00 93.25 146 TRP A N 1
ATOM 1095 C CA . TRP A 1 146 ? 0.796 -7.365 7.144 1.00 93.25 146 TRP A CA 1
ATOM 1096 C C . TRP A 1 146 ? 0.770 -8.686 6.366 1.00 93.25 146 TRP A C 1
ATOM 1098 O O . TRP A 1 146 ? 1.599 -9.579 6.576 1.00 93.25 146 TRP A O 1
ATOM 1108 N N . TYR A 1 147 ? -0.162 -8.773 5.423 1.00 93.06 147 TYR A N 1
ATOM 1109 C CA . TYR A 1 147 ? -0.415 -9.918 4.551 1.00 93.06 147 TYR A CA 1
ATOM 1110 C C . TYR A 1 147 ? -0.705 -9.452 3.116 1.00 93.06 147 TYR A C 1
ATOM 1112 O O . TYR A 1 147 ? -0.930 -8.265 2.882 1.00 93.06 147 TYR A O 1
ATOM 1120 N N . GLY A 1 148 ? -0.730 -10.390 2.167 1.00 91.31 148 GLY A N 1
ATOM 1121 C CA . GLY A 1 148 ? -0.926 -10.124 0.741 1.00 91.31 148 GLY A CA 1
ATOM 1122 C C . GLY A 1 148 ? 0.367 -9.804 -0.014 1.00 91.31 148 GLY A C 1
ATOM 1123 O O . GLY A 1 148 ? 1.467 -10.154 0.422 1.00 91.31 148 GLY A O 1
ATOM 1124 N N . GLY A 1 149 ? 0.220 -9.134 -1.153 1.00 89.25 149 GLY A N 1
ATOM 1125 C CA . GLY A 1 149 ? 1.309 -8.761 -2.042 1.00 89.25 149 GLY A CA 1
ATOM 1126 C C . GLY A 1 149 ? 1.750 -9.863 -3.010 1.00 89.25 149 GLY A C 1
ATOM 1127 O O . GLY A 1 149 ? 1.053 -10.858 -3.212 1.00 89.25 149 GLY A O 1
ATOM 1128 N N . PRO A 1 150 ? 2.920 -9.677 -3.646 1.00 87.06 150 PRO A N 1
ATOM 1129 C CA . PRO A 1 150 ? 3.425 -10.625 -4.619 1.00 87.06 150 PRO A CA 1
ATOM 1130 C C . PRO A 1 150 ? 3.878 -11.906 -3.920 1.00 87.06 150 PRO A C 1
ATOM 1132 O O . PRO A 1 150 ? 4.442 -11.868 -2.823 1.00 87.06 150 PRO A O 1
ATOM 1135 N N . SER A 1 151 ? 3.704 -13.042 -4.590 1.00 87.12 151 SER A N 1
ATOM 1136 C CA . SER A 1 151 ? 4.356 -14.267 -4.148 1.00 87.12 151 SER A CA 1
ATOM 1137 C C . SER A 1 151 ? 5.879 -14.106 -4.295 1.00 87.12 151 SER A C 1
ATOM 1139 O O . SER A 1 151 ? 6.365 -13.517 -5.267 1.00 87.12 151 SER A O 1
ATOM 1141 N N . THR A 1 152 ? 6.633 -14.614 -3.320 1.00 86.12 152 THR A N 1
ATOM 1142 C CA . THR A 1 152 ? 8.101 -14.689 -3.340 1.00 86.12 152 THR A CA 1
ATOM 1143 C C . THR A 1 152 ? 8.529 -16.142 -3.142 1.00 86.12 152 THR A C 1
ATOM 1145 O O . THR A 1 152 ? 7.838 -16.904 -2.463 1.00 86.12 152 THR A O 1
ATOM 1148 N N . SER A 1 153 ? 9.679 -16.555 -3.691 1.00 83.69 153 SER A N 1
ATOM 1149 C CA . SER A 1 153 ? 10.149 -17.946 -3.520 1.00 83.69 153 SER A CA 1
ATOM 1150 C C . SER A 1 153 ? 10.385 -18.307 -2.042 1.00 83.69 153 SER A C 1
ATOM 1152 O O . SER A 1 153 ? 10.247 -19.460 -1.632 1.00 83.69 153 SER A O 1
ATOM 1154 N N . ARG A 1 154 ? 10.706 -17.292 -1.230 1.00 81.94 154 ARG A N 1
ATOM 1155 C CA . ARG A 1 154 ? 10.815 -17.340 0.229 1.00 81.94 154 ARG A CA 1
ATOM 1156 C C . ARG A 1 154 ? 9.731 -16.464 0.854 1.00 81.94 154 ARG A C 1
ATOM 1158 O O . ARG A 1 154 ? 10.021 -15.400 1.395 1.00 81.94 154 ARG A O 1
ATOM 1165 N N . ALA A 1 155 ? 8.474 -16.878 0.724 1.00 77.69 155 ALA A N 1
ATOM 1166 C CA . ALA A 1 155 ? 7.360 -16.163 1.334 1.00 77.69 155 ALA A CA 1
ATOM 1167 C C . ALA A 1 155 ? 7.401 -16.323 2.862 1.0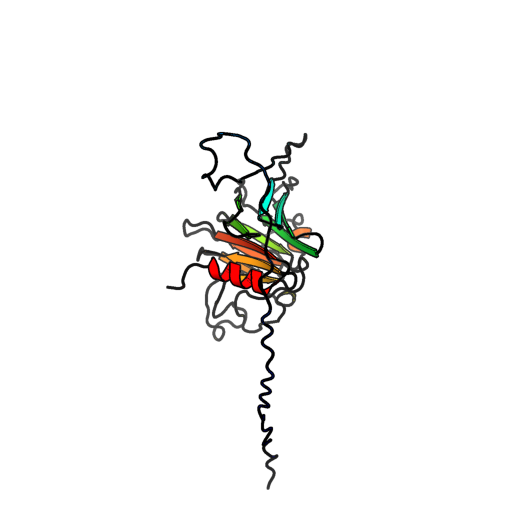0 77.69 155 ALA A C 1
ATOM 1169 O O . ALA A 1 155 ? 7.140 -17.404 3.394 1.00 77.69 155 ALA A O 1
ATOM 1170 N N . PHE A 1 156 ? 7.724 -15.238 3.565 1.00 83.12 156 PHE A N 1
ATOM 1171 C CA . PHE A 1 156 ? 7.578 -15.155 5.015 1.00 83.12 156 PHE A CA 1
ATOM 1172 C C . PHE A 1 156 ? 6.250 -14.483 5.356 1.00 83.12 156 PHE A C 1
ATOM 1174 O O . PHE A 1 156 ? 5.954 -13.392 4.867 1.00 83.12 156 PHE A O 1
ATOM 1181 N N . TRP A 1 157 ? 5.465 -15.135 6.213 1.00 84.81 157 TRP A N 1
ATOM 1182 C CA . TRP A 1 157 ? 4.217 -14.596 6.740 1.00 84.81 157 TRP A CA 1
ATOM 1183 C C . TRP A 1 157 ? 4.355 -14.359 8.248 1.00 84.81 157 TRP A C 1
ATOM 1185 O O . TRP A 1 157 ? 4.756 -15.284 8.959 1.00 84.81 157 TRP A O 1
ATOM 1195 N N . PRO A 1 158 ? 4.002 -13.166 8.758 1.00 90.69 158 PRO A N 1
ATOM 1196 C CA . PRO A 1 158 ? 3.558 -11.980 8.018 1.00 90.69 158 PRO A CA 1
ATOM 1197 C C . PRO A 1 158 ? 4.697 -11.307 7.229 1.00 90.69 158 PRO A C 1
ATOM 1199 O O . PRO A 1 158 ? 5.880 -11.467 7.559 1.00 90.69 158 PRO A O 1
ATOM 1202 N N . ILE A 1 159 ? 4.339 -10.509 6.214 1.00 89.62 159 ILE A N 1
ATOM 1203 C CA . ILE A 1 159 ? 5.320 -9.891 5.300 1.00 89.62 159 ILE A CA 1
ATOM 1204 C C . ILE A 1 159 ? 6.210 -8.851 5.986 1.00 89.62 159 ILE A C 1
ATOM 1206 O O . ILE A 1 159 ? 7.228 -8.464 5.424 1.00 89.62 159 ILE A O 1
ATOM 1210 N N . ASN A 1 160 ? 5.880 -8.453 7.220 1.00 88.06 160 ASN A N 1
ATOM 1211 C CA . ASN A 1 160 ? 6.735 -7.641 8.091 1.00 88.06 160 ASN A CA 1
ATOM 1212 C C . ASN A 1 160 ? 8.153 -8.200 8.217 1.00 88.06 160 ASN A C 1
ATOM 1214 O O . ASN A 1 160 ? 9.085 -7.441 8.420 1.00 88.06 160 ASN A O 1
ATOM 1218 N N . SER A 1 161 ? 8.316 -9.520 8.120 1.00 85.75 161 SER A N 1
ATOM 1219 C CA . SER A 1 161 ? 9.619 -10.187 8.218 1.00 85.75 161 SER A CA 1
ATOM 1220 C C . SER A 1 161 ? 10.282 -10.444 6.862 1.00 85.75 161 SER A C 1
ATOM 1222 O O . SER A 1 161 ? 11.428 -10.887 6.803 1.00 85.75 161 SER A O 1
ATOM 1224 N N . ASN A 1 162 ? 9.572 -10.173 5.766 1.00 86.69 162 ASN A N 1
ATOM 1225 C CA . ASN A 1 162 ? 10.060 -10.422 4.421 1.00 86.69 162 ASN A CA 1
ATOM 1226 C C . ASN A 1 162 ? 10.964 -9.272 3.957 1.00 86.69 162 ASN A C 1
ATOM 1228 O O . ASN A 1 162 ? 10.818 -8.138 4.411 1.00 86.69 162 ASN A O 1
ATOM 1232 N N . ARG A 1 163 ? 11.899 -9.545 3.047 1.00 87.31 163 ARG A N 1
ATOM 1233 C CA . ARG A 1 163 ? 12.759 -8.522 2.438 1.00 87.31 163 ARG A CA 1
ATOM 1234 C C . ARG A 1 163 ? 12.714 -8.677 0.932 1.00 87.31 163 ARG A C 1
ATOM 1236 O O . ARG A 1 163 ? 12.907 -9.773 0.419 1.00 87.31 163 ARG A O 1
ATOM 1243 N N . LEU A 1 164 ? 12.466 -7.574 0.241 1.00 86.06 164 LEU A N 1
ATOM 1244 C CA . LEU A 1 164 ? 12.358 -7.536 -1.209 1.00 86.06 164 LEU A CA 1
ATOM 1245 C C . LEU A 1 164 ? 13.062 -6.281 -1.711 1.00 86.06 164 LEU A C 1
ATOM 1247 O O . LEU A 1 164 ? 12.590 -5.166 -1.471 1.00 86.06 164 LEU A O 1
ATOM 1251 N N . SER A 1 165 ? 14.191 -6.466 -2.394 1.00 87.44 165 SER A N 1
ATOM 1252 C CA . SER A 1 165 ? 14.881 -5.375 -3.085 1.00 87.44 165 SER A CA 1
ATOM 1253 C C . SER A 1 165 ? 13.967 -4.740 -4.127 1.00 87.44 165 SER A C 1
ATOM 1255 O O . SER A 1 165 ? 13.083 -5.408 -4.671 1.00 87.44 165 SER A O 1
ATOM 1257 N N . ARG A 1 166 ? 14.188 -3.449 -4.408 1.00 88.06 166 ARG A N 1
ATOM 1258 C CA . ARG A 1 166 ? 13.386 -2.712 -5.388 1.00 88.06 166 ARG A CA 1
ATOM 1259 C C . ARG A 1 166 ? 13.425 -3.429 -6.734 1.00 88.06 166 ARG A C 1
ATOM 1261 O O . ARG A 1 166 ? 14.484 -3.554 -7.339 1.00 88.06 166 ARG A O 1
ATOM 1268 N N . GLN A 1 167 ? 12.261 -3.835 -7.216 1.00 87.75 167 GLN A N 1
ATOM 1269 C CA . GLN A 1 167 ? 12.114 -4.474 -8.518 1.00 87.75 167 GLN A CA 1
ATOM 1270 C C . GLN A 1 167 ? 10.741 -4.183 -9.112 1.00 87.75 167 GLN A C 1
ATOM 1272 O O . GLN A 1 167 ? 9.830 -3.725 -8.415 1.00 87.75 167 GLN A O 1
ATOM 1277 N N . ARG A 1 168 ? 10.595 -4.444 -10.411 1.00 89.25 168 ARG A N 1
ATOM 1278 C CA . ARG A 1 168 ? 9.326 -4.271 -11.114 1.00 89.25 168 ARG A CA 1
ATOM 1279 C C . ARG A 1 168 ? 8.271 -5.219 -10.567 1.00 89.25 168 ARG A C 1
ATOM 1281 O O . ARG A 1 168 ? 8.525 -6.408 -10.433 1.00 89.25 168 ARG A O 1
ATOM 1288 N N . TYR A 1 169 ? 7.084 -4.685 -10.297 1.00 89.19 169 TYR A N 1
ATOM 1289 C CA . TYR A 1 169 ? 5.912 -5.464 -9.930 1.00 89.19 169 TYR A CA 1
ATOM 1290 C C . TYR A 1 169 ? 5.351 -6.146 -11.181 1.00 89.19 169 TYR A C 1
ATOM 1292 O O . TYR A 1 169 ? 4.475 -5.622 -11.862 1.00 89.19 169 TYR A O 1
ATOM 1300 N N . ALA A 1 170 ? 5.949 -7.274 -11.547 1.00 87.25 170 ALA A N 1
ATOM 1301 C CA . ALA A 1 170 ? 5.582 -8.061 -12.713 1.00 87.25 170 ALA A CA 1
ATOM 1302 C C . ALA A 1 170 ? 5.758 -9.546 -12.401 1.00 87.25 170 ALA A C 1
ATOM 1304 O O . ALA A 1 170 ? 6.656 -9.915 -11.645 1.00 87.25 170 ALA A O 1
ATOM 1305 N N . SER A 1 171 ? 4.911 -10.386 -13.001 1.00 86.44 171 SER A N 1
ATOM 1306 C CA . SER A 1 171 ? 5.061 -11.834 -12.884 1.00 86.44 171 SER A CA 1
ATOM 1307 C C . SER A 1 171 ? 6.393 -12.291 -13.465 1.00 86.44 171 SER A C 1
ATOM 1309 O O . SER A 1 171 ? 6.725 -11.949 -14.599 1.00 86.44 171 SER A O 1
ATOM 1311 N N . ASN A 1 172 ? 7.120 -13.101 -12.701 1.00 85.38 172 ASN A N 1
ATOM 1312 C CA . ASN A 1 172 ? 8.339 -13.766 -13.152 1.00 85.38 172 ASN A CA 1
ATOM 1313 C C . ASN A 1 172 ? 8.298 -15.270 -12.839 1.00 85.38 172 ASN A C 1
ATOM 1315 O O . ASN A 1 172 ? 7.464 -15.748 -12.066 1.00 85.38 172 ASN A O 1
ATOM 1319 N N . ASP A 1 173 ? 9.223 -16.024 -13.423 1.00 84.44 173 ASP A N 1
ATOM 1320 C CA . ASP A 1 173 ? 9.464 -17.414 -13.047 1.00 84.44 173 ASP A CA 1
ATOM 1321 C C . ASP A 1 173 ? 10.448 -17.481 -11.867 1.00 84.44 173 ASP A C 1
ATOM 1323 O O . ASP A 1 173 ? 11.646 -17.228 -12.025 1.00 84.44 173 ASP A O 1
ATOM 1327 N N . PHE A 1 174 ? 9.958 -17.882 -10.689 1.00 81.69 174 PHE A N 1
ATOM 1328 C CA . PHE A 1 174 ? 10.775 -18.070 -9.481 1.00 81.69 174 PHE A CA 1
ATOM 1329 C C . PHE A 1 174 ? 11.922 -19.071 -9.648 1.00 81.69 174 PHE A C 1
ATOM 1331 O O . PHE A 1 174 ? 12.874 -19.060 -8.863 1.00 81.69 174 PHE A O 1
ATOM 1338 N N . LEU A 1 175 ? 11.819 -19.994 -10.610 1.00 84.06 175 LEU A N 1
ATOM 1339 C CA . LEU A 1 175 ? 12.894 -20.943 -10.891 1.00 84.06 175 LEU A CA 1
ATOM 1340 C C . LEU A 1 175 ? 14.081 -20.246 -11.557 1.00 84.06 175 LEU A C 1
ATOM 1342 O O . LEU A 1 175 ? 15.221 -20.654 -11.327 1.00 84.06 175 LEU A O 1
ATOM 1346 N N . SER A 1 176 ? 13.811 -19.194 -12.335 1.00 85.12 176 SER A N 1
ATOM 1347 C CA . SER A 1 176 ? 14.823 -18.372 -12.998 1.00 85.12 176 SER A CA 1
ATOM 1348 C C . SER A 1 176 ? 15.420 -17.307 -12.073 1.00 85.12 176 SER A C 1
ATOM 1350 O O . SER A 1 176 ? 16.623 -17.059 -12.130 1.00 85.12 176 SER A O 1
ATOM 1352 N N . ASP A 1 177 ? 14.609 -16.744 -11.172 1.00 85.62 177 ASP A N 1
ATOM 1353 C CA . ASP A 1 177 ? 15.034 -15.768 -10.170 1.00 85.62 177 ASP A CA 1
ATOM 1354 C C . ASP A 1 177 ? 14.393 -16.070 -8.810 1.00 85.62 177 ASP A C 1
ATOM 1356 O O . ASP A 1 177 ? 13.224 -15.779 -8.554 1.00 85.62 177 ASP A O 1
ATOM 1360 N N . ARG A 1 178 ? 15.185 -16.654 -7.905 1.00 85.69 178 ARG A N 1
ATOM 1361 C CA . ARG A 1 178 ? 14.718 -17.002 -6.556 1.00 85.69 178 ARG A CA 1
ATOM 1362 C C . ARG A 1 178 ? 14.566 -15.789 -5.641 1.00 85.69 178 ARG A C 1
ATOM 1364 O O . ARG A 1 178 ? 13.864 -15.896 -4.641 1.00 85.69 178 ARG A O 1
ATOM 1371 N N . GLU A 1 179 ? 15.208 -14.667 -5.933 1.00 83.25 179 GLU A N 1
ATOM 1372 C CA . GLU A 1 179 ? 15.078 -13.445 -5.125 1.00 83.25 179 GLU A CA 1
ATOM 1373 C C . GLU A 1 179 ? 14.022 -12.489 -5.722 1.00 83.25 179 GLU A C 1
ATOM 1375 O O . GLU A 1 179 ? 13.681 -11.461 -5.130 1.00 83.25 179 GLU A O 1
ATOM 1380 N N . GLY A 1 180 ? 13.473 -12.854 -6.882 1.00 82.06 180 GLY A N 1
ATOM 1381 C CA . GLY A 1 180 ? 12.439 -12.122 -7.588 1.00 82.06 180 GLY A CA 1
ATOM 1382 C C . GLY A 1 180 ? 11.030 -12.323 -7.029 1.00 82.06 180 GLY A C 1
ATOM 1383 O O . GLY A 1 180 ? 10.701 -13.311 -6.360 1.00 82.06 180 GLY A O 1
ATOM 1384 N N . ILE A 1 181 ? 10.167 -11.369 -7.365 1.00 86.50 181 ILE A N 1
ATOM 1385 C CA . ILE A 1 181 ? 8.721 -11.581 -7.434 1.00 86.50 181 ILE A CA 1
ATOM 1386 C C . ILE A 1 181 ? 8.478 -12.641 -8.496 1.00 86.50 181 ILE A C 1
ATOM 1388 O O . ILE A 1 181 ? 9.073 -12.562 -9.560 1.00 86.50 181 ILE A O 1
ATOM 1392 N N . GLY A 1 182 ? 7.610 -13.607 -8.245 1.00 84.50 182 GLY A N 1
ATOM 1393 C CA . GLY A 1 182 ? 7.254 -14.598 -9.265 1.00 84.50 182 GLY A CA 1
ATOM 1394 C C . GLY A 1 182 ? 5.806 -14.445 -9.640 1.00 84.50 182 GLY A C 1
ATOM 1395 O O . GLY A 1 182 ? 5.433 -13.330 -9.966 1.00 84.50 182 GLY A O 1
ATOM 1396 N N . SER A 1 183 ? 4.987 -15.499 -9.635 1.00 76.88 183 SER A N 1
ATOM 1397 C CA . SER A 1 183 ? 3.588 -15.373 -10.063 1.00 76.88 183 SER A CA 1
ATOM 1398 C C . SER A 1 183 ? 2.828 -14.379 -9.174 1.00 76.88 183 SER A C 1
ATOM 1400 O O . SER A 1 183 ? 2.493 -14.668 -8.022 1.00 76.88 183 SER A O 1
ATOM 1402 N N . VAL A 1 184 ? 2.615 -13.180 -9.718 1.00 65.69 184 VAL A N 1
ATOM 1403 C CA . VAL A 1 184 ? 1.865 -12.080 -9.119 1.00 65.69 184 VAL A CA 1
ATOM 1404 C C . VAL A 1 184 ? 0.396 -12.435 -9.216 1.00 65.69 184 VAL A C 1
ATOM 1406 O O . VAL A 1 184 ? -0.096 -12.692 -10.311 1.00 65.69 184 VAL A O 1
ATOM 1409 N N . LEU A 1 185 ? -0.288 -12.457 -8.076 1.00 61.97 185 LEU A N 1
ATOM 1410 C CA . LEU A 1 185 ? -1.731 -12.654 -8.059 1.00 61.97 185 LEU A CA 1
ATOM 1411 C C . LEU A 1 185 ? -2.441 -11.317 -7.862 1.00 61.97 185 LEU A C 1
ATOM 1413 O O . LEU A 1 185 ? -3.268 -10.966 -8.692 1.00 61.97 185 LEU A O 1
ATOM 1417 N N . GLU A 1 186 ? -2.104 -10.533 -6.833 1.00 82.69 186 GLU A N 1
ATOM 1418 C CA . GLU A 1 186 ? -2.884 -9.333 -6.508 1.00 82.69 186 GLU A CA 1
ATOM 1419 C C . GLU A 1 186 ? -2.010 -8.245 -5.865 1.00 82.69 186 GLU A C 1
ATOM 1421 O O . GLU A 1 186 ? -1.280 -8.493 -4.900 1.00 82.69 186 GLU A O 1
ATOM 1426 N N . ALA A 1 187 ? -2.120 -7.012 -6.368 1.00 91.31 187 ALA A N 1
ATOM 1427 C CA . ALA A 1 187 ? -1.513 -5.821 -5.775 1.00 91.31 187 ALA A CA 1
ATOM 1428 C C . ALA A 1 187 ? -2.320 -5.331 -4.561 1.00 91.31 187 ALA A C 1
ATOM 1430 O O . ALA A 1 187 ? -2.732 -4.175 -4.500 1.00 91.31 187 ALA A O 1
ATOM 1431 N N . LEU A 1 188 ? -2.565 -6.238 -3.614 1.00 93.25 188 LEU A N 1
ATOM 1432 C CA . LEU A 1 188 ? -3.378 -6.041 -2.422 1.00 93.25 188 LEU A CA 1
ATOM 1433 C C . LEU A 1 188 ? -2.582 -6.416 -1.176 1.00 93.25 188 LEU A C 1
ATOM 1435 O O . LEU A 1 188 ? -2.076 -7.531 -1.053 1.00 93.25 188 LEU A O 1
ATOM 1439 N N . TRP A 1 189 ? -2.524 -5.494 -0.224 1.00 94.44 189 TRP A N 1
ATOM 1440 C CA . TRP A 1 189 ? -1.946 -5.685 1.096 1.00 94.44 189 TRP A CA 1
ATOM 1441 C C . TRP A 1 189 ? -2.979 -5.393 2.170 1.00 94.44 189 TRP A C 1
ATOM 1443 O O . TRP A 1 189 ? -3.703 -4.404 2.092 1.00 94.44 189 TRP A O 1
ATOM 1453 N N . ILE A 1 190 ? -3.038 -6.244 3.190 1.00 95.19 190 ILE A N 1
ATOM 1454 C CA . ILE A 1 190 ? -4.011 -6.140 4.278 1.00 95.19 190 ILE A CA 1
ATOM 1455 C C . ILE A 1 190 ? -3.300 -6.312 5.610 1.00 95.19 190 ILE A C 1
ATOM 1457 O O . ILE A 1 190 ? -2.404 -7.144 5.748 1.00 95.19 190 ILE A O 1
ATOM 1461 N N . THR A 1 191 ? -3.717 -5.543 6.606 1.00 95.31 191 THR A N 1
ATOM 1462 C CA . THR A 1 191 ? -3.177 -5.605 7.959 1.00 95.31 191 THR A CA 1
ATOM 1463 C C . THR A 1 191 ? -4.116 -6.362 8.896 1.00 95.31 191 THR A C 1
ATOM 1465 O O . THR A 1 191 ? -5.336 -6.373 8.722 1.00 95.31 191 THR A O 1
ATOM 1468 N N . SER A 1 192 ? -3.568 -6.976 9.945 1.00 94.88 192 SER A N 1
ATOM 1469 C CA . SER A 1 192 ? -4.338 -7.704 10.958 1.00 94.88 192 SER A CA 1
ATOM 1470 C C . SER A 1 192 ? -5.289 -6.807 11.748 1.00 94.88 192 SER A C 1
ATOM 1472 O O . SER A 1 192 ? -6.219 -7.318 12.364 1.00 94.88 192 SER A O 1
ATOM 1474 N N . SER A 1 193 ? -5.052 -5.490 11.770 1.00 94.25 193 SER A N 1
ATOM 1475 C CA . SER A 1 193 ? -5.975 -4.536 12.398 1.00 94.25 193 SER A CA 1
ATOM 1476 C C . SER A 1 193 ? -7.123 -4.109 11.483 1.00 94.25 193 SER A C 1
ATOM 1478 O O . SER A 1 193 ? -8.048 -3.474 11.975 1.00 94.25 193 SER A O 1
ATOM 1480 N N . GLY A 1 194 ? -7.099 -4.493 10.200 1.00 94.50 194 GLY A N 1
ATOM 1481 C CA . GLY A 1 194 ? -8.175 -4.227 9.247 1.00 94.50 194 GLY A CA 1
ATOM 1482 C C . GLY A 1 194 ? -7.964 -2.994 8.372 1.00 94.50 194 GLY A C 1
ATOM 1483 O O . GLY A 1 194 ? -8.936 -2.429 7.885 1.00 94.50 194 GLY A O 1
ATOM 1484 N N . ALA A 1 195 ? -6.719 -2.573 8.140 1.00 95.19 195 ALA A N 1
ATOM 1485 C CA . ALA A 1 195 ? -6.397 -1.627 7.071 1.00 95.19 195 ALA A CA 1
ATOM 1486 C C . ALA A 1 195 ? -6.001 -2.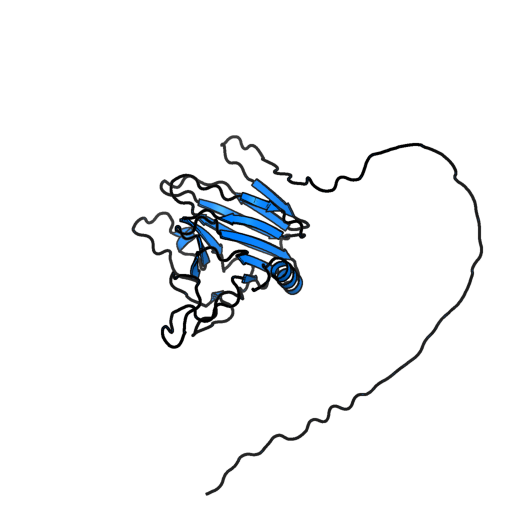380 5.795 1.00 95.19 195 ALA A C 1
ATOM 1488 O O . ALA A 1 195 ? -5.536 -3.519 5.854 1.00 95.19 195 ALA A O 1
ATOM 1489 N N . SER A 1 196 ? -6.145 -1.742 4.639 1.00 95.38 196 SER A N 1
ATOM 1490 C CA . SER A 1 196 ? -5.690 -2.290 3.363 1.00 95.38 196 SER A CA 1
ATOM 1491 C C . SER A 1 196 ? -5.157 -1.222 2.426 1.00 95.38 196 SER A C 1
ATOM 1493 O O . SER A 1 196 ? -5.514 -0.047 2.525 1.00 95.38 196 SER A O 1
ATOM 1495 N N . VAL A 1 197 ? -4.309 -1.676 1.511 1.00 95.12 197 VAL A N 1
ATOM 1496 C CA . VAL A 1 197 ? -3.767 -0.918 0.392 1.00 95.12 197 VAL A CA 1
ATOM 1497 C C . VAL A 1 197 ? -3.930 -1.781 -0.850 1.00 95.12 197 VAL A C 1
ATOM 1499 O O . VAL A 1 197 ? -3.464 -2.919 -0.858 1.00 95.12 197 VAL A O 1
ATOM 1502 N N . ALA A 1 198 ? -4.550 -1.248 -1.894 1.00 94.75 198 ALA A N 1
ATOM 1503 C CA . ALA A 1 198 ? -4.700 -1.930 -3.173 1.00 94.75 198 ALA A CA 1
ATOM 1504 C C . ALA A 1 198 ? -4.252 -1.027 -4.321 1.00 94.75 198 ALA A C 1
ATOM 1506 O O . ALA A 1 198 ? -4.546 0.165 -4.293 1.00 94.75 198 ALA A O 1
ATOM 1507 N N . ALA A 1 199 ? -3.580 -1.574 -5.333 1.00 92.62 199 ALA A N 1
ATOM 1508 C CA . ALA A 1 199 ? -3.467 -0.916 -6.631 1.00 92.62 199 ALA A CA 1
ATOM 1509 C C . ALA A 1 199 ? -4.643 -1.351 -7.515 1.00 92.62 199 ALA A C 1
ATOM 1511 O O . ALA A 1 199 ? -4.870 -2.544 -7.699 1.00 92.62 199 ALA A O 1
ATOM 1512 N N . LEU A 1 200 ? -5.400 -0.381 -8.029 1.00 91.50 200 LEU A N 1
ATOM 1513 C CA . LEU A 1 200 ? -6.635 -0.608 -8.786 1.00 91.50 200 LEU A CA 1
ATOM 1514 C C . LEU A 1 200 ? -6.422 -0.703 -10.302 1.00 91.50 200 LEU A C 1
ATOM 1516 O O . LEU A 1 200 ? -7.356 -1.032 -11.027 1.00 91.50 200 LEU A O 1
ATOM 1520 N N . ASN A 1 201 ? -5.227 -0.386 -10.793 1.00 89.81 201 ASN A N 1
ATOM 1521 C CA . ASN A 1 201 ? -4.864 -0.511 -12.199 1.00 89.81 201 ASN A CA 1
ATOM 1522 C C . ASN A 1 201 ? -3.518 -1.226 -12.367 1.00 89.81 201 ASN A C 1
ATOM 1524 O O . ASN A 1 201 ? -2.752 -1.395 -11.419 1.00 89.81 201 ASN A O 1
ATOM 1528 N N . ASP A 1 202 ? -3.229 -1.632 -13.597 1.00 87.25 202 ASP A N 1
ATOM 1529 C CA . ASP A 1 202 ? -2.003 -2.308 -14.025 1.00 87.25 202 ASP A CA 1
ATOM 1530 C C . ASP A 1 202 ? -0.856 -1.331 -14.340 1.00 87.25 202 ASP A C 1
ATOM 1532 O O . ASP A 1 202 ? 0.136 -1.703 -14.978 1.00 87.25 202 ASP A O 1
ATOM 1536 N N . ALA A 1 203 ? -0.966 -0.083 -13.864 1.00 88.62 203 ALA A N 1
ATOM 1537 C CA . ALA A 1 203 ? 0.058 0.933 -14.040 1.00 88.62 203 ALA A CA 1
ATOM 1538 C C . ALA A 1 203 ? 1.427 0.381 -13.598 1.00 88.62 203 ALA A C 1
ATOM 1540 O O . ALA A 1 203 ? 1.557 -0.145 -12.484 1.00 88.62 203 ALA A O 1
ATOM 1541 N N . PRO A 1 204 ? 2.475 0.502 -14.436 1.00 88.94 204 PRO A N 1
ATOM 1542 C CA . PRO A 1 204 ? 3.788 -0.013 -14.095 1.00 88.94 204 PRO A CA 1
ATOM 1543 C C . PRO A 1 204 ? 4.275 0.561 -12.763 1.00 88.94 204 PRO A C 1
ATOM 1545 O O . PRO A 1 204 ? 4.371 1.775 -12.581 1.00 88.94 204 PRO A O 1
ATOM 1548 N N . MET A 1 205 ? 4.627 -0.320 -11.832 1.00 91.50 205 MET A N 1
ATOM 1549 C CA . MET A 1 205 ? 5.171 0.085 -10.542 1.00 91.50 205 MET A CA 1
ATOM 1550 C C . MET A 1 205 ? 6.358 -0.777 -10.132 1.00 91.50 205 MET A C 1
ATOM 1552 O O . MET A 1 205 ? 6.508 -1.925 -10.557 1.00 91.50 205 MET A O 1
ATOM 1556 N N . HIS A 1 206 ? 7.223 -0.210 -9.300 1.00 91.19 206 HIS A N 1
ATOM 1557 C CA . HIS A 1 206 ? 8.231 -0.952 -8.556 1.00 91.19 206 HIS A CA 1
ATOM 1558 C C . HIS A 1 206 ? 7.771 -1.139 -7.112 1.00 91.19 206 HIS A C 1
ATOM 1560 O O . HIS A 1 206 ? 7.140 -0.254 -6.535 1.00 91.19 206 HIS A O 1
ATOM 1566 N N . ILE A 1 207 ? 8.141 -2.268 -6.516 1.00 90.81 207 ILE A N 1
ATOM 1567 C CA . ILE A 1 207 ? 7.897 -2.564 -5.105 1.00 90.81 207 ILE A CA 1
ATOM 1568 C C . ILE A 1 207 ? 9.209 -2.835 -4.383 1.00 90.81 207 ILE A C 1
ATOM 1570 O O . ILE A 1 207 ? 10.154 -3.368 -4.964 1.00 90.81 207 ILE A O 1
ATOM 1574 N N . SER A 1 208 ? 9.249 -2.502 -3.100 1.00 89.50 208 SER A N 1
ATOM 1575 C CA . SER A 1 208 ? 10.287 -2.966 -2.187 1.00 89.50 208 SER A CA 1
ATOM 1576 C C . SER A 1 208 ? 9.722 -3.201 -0.785 1.00 89.50 208 SER A C 1
ATOM 1578 O O . SER A 1 208 ? 8.819 -2.475 -0.364 1.00 89.50 208 SER A O 1
ATOM 1580 N N . LEU A 1 209 ? 10.280 -4.166 -0.054 1.00 88.94 209 LEU A N 1
ATOM 1581 C CA . LEU A 1 209 ? 9.905 -4.515 1.322 1.00 88.94 209 LEU A CA 1
ATOM 1582 C C . LEU A 1 209 ? 11.148 -4.520 2.211 1.00 88.94 209 LEU A C 1
ATOM 1584 O O . LEU A 1 209 ? 12.111 -5.215 1.891 1.00 88.94 209 LEU A O 1
ATOM 1588 N N . ASN A 1 210 ? 11.124 -3.794 3.332 1.00 86.31 210 ASN A N 1
ATOM 1589 C CA . ASN A 1 210 ? 12.169 -3.846 4.376 1.00 86.31 210 ASN A CA 1
ATOM 1590 C C . ASN A 1 210 ? 13.610 -3.718 3.864 1.00 86.31 210 ASN A C 1
ATOM 1592 O O . ASN A 1 210 ? 14.562 -4.341 4.361 1.00 86.31 210 ASN A O 1
ATOM 1596 N N . VAL A 1 211 ? 13.760 -2.882 2.847 1.00 79.50 211 VAL A N 1
ATOM 1597 C CA . VAL A 1 211 ? 15.040 -2.441 2.320 1.00 79.50 211 VAL A CA 1
ATOM 1598 C C . VAL A 1 211 ? 15.087 -0.924 2.402 1.00 79.50 211 VAL A C 1
ATOM 1600 O O . VAL A 1 211 ? 14.069 -0.236 2.255 1.00 79.50 211 VAL A O 1
ATOM 1603 N N . ALA A 1 212 ? 16.281 -0.408 2.678 1.00 68.19 212 ALA A N 1
ATOM 1604 C CA . ALA A 1 212 ? 16.522 1.020 2.606 1.00 68.19 212 ALA A CA 1
ATOM 1605 C C . ALA A 1 212 ? 16.222 1.511 1.180 1.00 68.19 212 ALA A C 1
ATOM 1607 O O . ALA A 1 212 ? 16.312 0.752 0.213 1.00 68.19 212 ALA A O 1
ATOM 1608 N N . CYS A 1 213 ? 15.843 2.779 1.040 1.00 62.94 213 CYS A N 1
ATOM 1609 C CA . CYS A 1 213 ? 15.760 3.378 -0.284 1.00 62.94 213 CYS A CA 1
ATOM 1610 C C . CYS A 1 213 ? 17.131 3.307 -0.962 1.00 62.94 213 CYS A C 1
ATOM 1612 O O . CYS A 1 213 ? 18.066 3.947 -0.490 1.00 62.94 213 CYS A O 1
ATOM 1614 N N . ASP A 1 214 ? 17.219 2.626 -2.102 1.00 54.47 214 ASP A N 1
ATOM 1615 C CA . ASP A 1 214 ? 18.281 2.894 -3.066 1.00 54.47 214 ASP A CA 1
ATOM 1616 C C . ASP A 1 214 ? 18.014 4.276 -3.669 1.00 54.47 214 ASP A C 1
ATOM 1618 O O . ASP A 1 214 ? 17.192 4.428 -4.581 1.00 54.47 214 ASP A O 1
ATOM 1622 N N . TYR A 1 215 ? 18.640 5.296 -3.089 1.00 48.53 215 TYR A N 1
ATOM 1623 C CA . TYR A 1 215 ? 18.908 6.574 -3.733 1.00 48.53 215 TYR A CA 1
ATOM 1624 C C . TYR A 1 215 ? 20.237 7.118 -3.209 1.00 48.53 215 TYR A C 1
ATOM 1626 O O . TYR A 1 215 ? 20.490 7.135 -2.005 1.00 48.53 215 TYR A O 1
ATOM 1634 N N . HIS A 1 216 ? 21.081 7.512 -4.157 1.00 42.81 216 HIS A N 1
ATOM 1635 C CA . HIS A 1 216 ? 22.362 8.175 -3.960 1.00 42.81 216 HIS A CA 1
ATOM 1636 C C . HIS A 1 216 ? 22.300 9.277 -2.889 1.00 42.81 216 HIS A C 1
ATOM 1638 O O . HIS A 1 216 ? 21.389 10.097 -2.895 1.00 42.81 216 HIS A O 1
ATOM 1644 N N . GLU A 1 217 ? 23.310 9.277 -2.014 1.00 40.84 217 GLU A N 1
ATOM 1645 C CA . GLU A 1 217 ? 23.877 10.431 -1.306 1.00 40.84 217 GLU A CA 1
ATOM 1646 C C . GLU A 1 217 ? 22.908 11.576 -0.960 1.00 40.84 217 GLU A C 1
ATOM 1648 O O . GLU A 1 217 ? 22.790 12.556 -1.682 1.00 40.84 217 GLU A O 1
ATOM 1653 N N . THR A 1 218 ? 22.251 11.493 0.195 1.00 41.25 218 THR A N 1
ATOM 1654 C CA . THR A 1 218 ? 22.219 12.579 1.197 1.00 41.25 218 THR A CA 1
ATOM 1655 C C . THR A 1 218 ? 21.475 12.101 2.446 1.00 41.25 218 THR A C 1
ATOM 1657 O O . THR A 1 218 ? 20.402 11.505 2.398 1.00 41.25 218 THR A O 1
ATOM 1660 N N . HIS A 1 219 ? 22.098 12.327 3.599 1.00 42.44 219 HIS A N 1
ATOM 1661 C CA . HIS A 1 219 ? 21.783 11.740 4.905 1.00 42.44 219 HIS A CA 1
ATOM 1662 C C . HIS A 1 219 ? 20.464 12.214 5.561 1.00 42.44 219 HIS A C 1
ATOM 1664 O O . HIS A 1 219 ? 20.173 11.816 6.688 1.00 42.44 219 HIS A O 1
ATOM 1670 N N . GLU A 1 220 ? 19.643 13.036 4.901 1.00 45.00 220 GLU A N 1
ATOM 1671 C CA . GLU A 1 220 ? 18.553 13.767 5.575 1.00 45.00 220 GLU A CA 1
ATOM 1672 C C . GLU A 1 220 ? 17.164 13.111 5.477 1.00 45.00 220 GLU A C 1
ATOM 1674 O O . GLU A 1 220 ? 16.281 13.429 6.269 1.00 45.00 220 GLU A O 1
ATOM 1679 N N . LEU A 1 221 ? 16.976 12.102 4.616 1.00 48.81 221 LEU A N 1
ATOM 1680 C CA . LEU A 1 221 ? 15.758 11.267 4.602 1.00 48.81 221 LEU A CA 1
ATOM 1681 C C . LEU A 1 221 ? 15.829 10.074 5.579 1.00 48.81 221 LEU A C 1
ATOM 1683 O O . LEU A 1 221 ? 14.938 9.219 5.601 1.00 48.81 221 LEU A O 1
ATOM 1687 N N . GLY A 1 222 ? 16.885 10.005 6.399 1.00 44.25 222 GLY A N 1
ATOM 1688 C CA . GLY A 1 222 ? 17.265 8.835 7.197 1.00 44.25 222 GLY A CA 1
ATOM 1689 C C . GLY A 1 222 ? 16.149 8.246 8.065 1.00 44.25 222 GLY A C 1
ATOM 1690 O O . GLY A 1 222 ? 16.055 7.029 8.171 1.00 44.25 222 GLY A O 1
ATOM 1691 N N . ALA A 1 223 ? 15.244 9.062 8.613 1.00 47.19 223 ALA A N 1
ATOM 1692 C CA . ALA A 1 223 ? 14.150 8.564 9.453 1.00 47.19 223 ALA A CA 1
ATOM 1693 C C . ALA A 1 223 ? 13.001 7.902 8.662 1.00 47.19 223 ALA A C 1
ATOM 1695 O O . ALA A 1 223 ? 12.414 6.940 9.150 1.00 47.19 223 ALA A O 1
ATOM 1696 N N . ALA A 1 224 ? 12.695 8.368 7.444 1.00 49.81 224 ALA A N 1
ATOM 1697 C CA . ALA A 1 224 ? 11.673 7.763 6.575 1.00 49.81 224 ALA A CA 1
ATOM 1698 C C . ALA A 1 224 ? 12.214 6.534 5.812 1.00 49.81 224 ALA A C 1
ATOM 1700 O O . ALA A 1 224 ? 11.461 5.629 5.433 1.00 49.81 224 ALA A O 1
ATOM 1701 N N . CYS A 1 225 ? 13.535 6.489 5.612 1.00 52.56 225 CYS A N 1
ATOM 1702 C CA . CYS A 1 225 ? 14.244 5.398 4.945 1.00 52.56 225 CYS A CA 1
ATOM 1703 C C . CYS A 1 225 ? 14.664 4.259 5.890 1.00 52.56 225 CYS A C 1
ATOM 1705 O O . CYS A 1 225 ? 14.828 3.138 5.415 1.00 52.56 225 CYS A O 1
ATOM 1707 N N . ALA A 1 226 ? 14.823 4.516 7.194 1.00 49.19 226 ALA A N 1
ATOM 1708 C CA . ALA A 1 226 ? 15.219 3.509 8.187 1.00 49.19 226 ALA A CA 1
ATOM 1709 C C . ALA A 1 226 ? 14.066 2.617 8.677 1.00 49.19 226 ALA A C 1
ATOM 1711 O O . ALA A 1 226 ? 14.305 1.663 9.412 1.00 49.19 226 ALA A O 1
ATOM 1712 N N . GLN A 1 227 ? 12.823 2.927 8.307 1.00 56.44 227 GLN A N 1
ATOM 1713 C CA . GLN A 1 227 ? 11.669 2.155 8.753 1.00 56.44 227 GLN A CA 1
ATOM 1714 C C . GLN A 1 227 ? 11.407 0.944 7.860 1.00 56.44 227 GLN A C 1
ATOM 1716 O O . GLN A 1 227 ? 11.501 1.024 6.632 1.00 56.44 227 GLN A O 1
ATOM 1721 N N . GLU A 1 228 ? 11.013 -0.151 8.509 1.00 64.38 228 GLU A N 1
ATOM 1722 C CA . GLU A 1 228 ? 10.360 -1.295 7.881 1.00 64.38 228 GLU A CA 1
ATOM 1723 C C . GLU A 1 228 ? 9.136 -0.808 7.108 1.00 64.38 228 GLU A C 1
ATOM 1725 O O . GLU A 1 228 ? 8.161 -0.315 7.686 1.00 64.38 228 GLU A O 1
ATOM 1730 N N . ALA A 1 229 ? 9.226 -0.871 5.784 1.00 76.06 229 ALA A N 1
ATOM 1731 C CA . ALA A 1 229 ? 8.250 -0.256 4.911 1.00 76.06 229 ALA A CA 1
ATOM 1732 C C . ALA A 1 229 ? 7.921 -1.148 3.721 1.00 76.06 229 ALA A C 1
ATOM 1734 O O . ALA A 1 229 ? 8.802 -1.779 3.129 1.00 76.06 229 ALA A O 1
ATOM 1735 N N . LEU A 1 230 ? 6.647 -1.112 3.343 1.00 79.00 230 LEU A N 1
ATOM 1736 C CA . LEU A 1 230 ? 6.194 -1.432 2.000 1.00 79.00 230 LEU A CA 1
ATOM 1737 C C . LEU A 1 230 ? 6.296 -0.154 1.177 1.00 79.00 230 LEU A C 1
ATOM 1739 O O . LEU A 1 230 ? 5.626 0.829 1.489 1.00 79.00 230 LEU A O 1
ATOM 1743 N N . ALA A 1 231 ? 7.125 -0.153 0.137 1.00 83.25 231 ALA A N 1
ATOM 1744 C CA . ALA A 1 231 ? 7.198 0.972 -0.782 1.00 83.25 231 ALA A CA 1
ATOM 1745 C C . ALA A 1 231 ? 6.665 0.594 -2.160 1.00 83.25 231 ALA A C 1
ATOM 1747 O O . ALA A 1 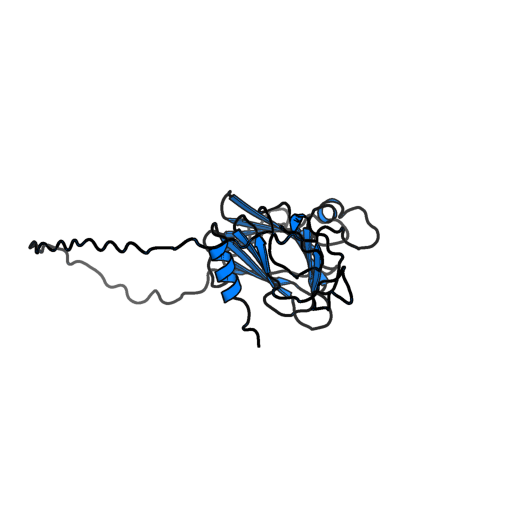231 ? 7.111 -0.394 -2.740 1.00 83.25 231 ALA A O 1
ATOM 1748 N N . LEU A 1 232 ? 5.768 1.427 -2.678 1.00 84.56 232 LEU A N 1
ATOM 1749 C CA . LEU A 1 232 ? 5.253 1.386 -4.040 1.00 84.56 232 LEU A CA 1
ATOM 1750 C C . LEU A 1 232 ? 5.790 2.610 -4.781 1.00 84.56 232 LEU A C 1
ATOM 1752 O O . LEU A 1 232 ? 5.720 3.728 -4.272 1.00 84.56 232 LEU A O 1
ATOM 1756 N N . HIS A 1 233 ? 6.361 2.412 -5.959 1.00 87.25 233 HIS A N 1
ATOM 1757 C CA . HIS A 1 233 ? 6.922 3.482 -6.775 1.00 87.25 233 HIS A CA 1
ATOM 1758 C C . HIS A 1 233 ? 6.252 3.467 -8.143 1.00 87.25 233 HIS A C 1
ATOM 1760 O O . HIS A 1 233 ? 6.428 2.510 -8.898 1.00 87.25 233 HIS A O 1
ATOM 1766 N N . ALA A 1 234 ? 5.490 4.516 -8.448 1.00 83.75 234 ALA A N 1
ATOM 1767 C CA . ALA A 1 234 ? 4.828 4.668 -9.737 1.00 83.75 234 ALA A CA 1
ATOM 1768 C C . ALA A 1 234 ? 5.885 4.944 -10.815 1.00 83.75 234 ALA A C 1
ATOM 1770 O O . ALA A 1 234 ? 6.592 5.953 -10.757 1.00 83.75 234 ALA A O 1
ATOM 1771 N N . MET A 1 235 ? 6.028 4.043 -11.785 1.00 80.12 235 MET A N 1
ATOM 1772 C CA . MET A 1 235 ? 7.054 4.164 -12.819 1.00 80.12 235 MET A CA 1
ATOM 1773 C C . MET A 1 235 ? 6.620 5.140 -13.913 1.00 80.12 235 MET A C 1
ATOM 1775 O O . MET A 1 235 ? 5.467 5.154 -14.334 1.00 80.12 235 MET A O 1
ATOM 1779 N N . GLY A 1 236 ? 7.572 5.926 -14.417 1.00 63.12 236 GLY A N 1
ATOM 1780 C CA . GLY A 1 236 ? 7.380 6.692 -15.647 1.00 63.12 236 GLY A CA 1
ATOM 1781 C C . GLY A 1 236 ? 7.462 5.785 -16.876 1.00 63.12 236 GLY A C 1
ATOM 1782 O O . GLY A 1 236 ? 8.334 4.919 -16.937 1.00 63.12 236 GLY A O 1
ATOM 1783 N N . GLY A 1 237 ? 6.577 5.980 -17.859 1.00 59.50 237 GLY A N 1
ATOM 1784 C CA . GLY A 1 237 ? 6.729 5.348 -19.182 1.00 59.50 237 GLY A CA 1
ATOM 1785 C C . GLY A 1 237 ? 5.453 4.910 -19.905 1.00 59.50 237 GLY A C 1
ATOM 1786 O O . GLY A 1 237 ? 5.541 4.590 -21.085 1.00 59.50 237 GLY A O 1
ATOM 1787 N N . GLY A 1 238 ? 4.290 4.910 -19.243 1.00 60.03 238 GLY A N 1
ATOM 1788 C CA . GLY A 1 238 ? 3.024 4.427 -19.827 1.00 60.03 238 GLY A CA 1
ATOM 1789 C C . GLY A 1 238 ? 1.891 5.452 -19.921 1.00 60.03 238 GLY A C 1
ATOM 1790 O O . GLY A 1 238 ? 0.841 5.131 -20.452 1.00 60.03 238 GLY A O 1
ATOM 1791 N N . GLY A 1 239 ? 2.084 6.675 -19.420 1.00 65.31 239 GLY A N 1
ATOM 1792 C CA . GLY A 1 239 ? 1.046 7.720 -19.404 1.00 65.31 239 GLY A CA 1
ATOM 1793 C C . GLY A 1 239 ? 0.099 7.671 -18.198 1.00 65.31 239 GLY A C 1
ATOM 1794 O O . GLY A 1 239 ? -0.297 8.733 -17.728 1.00 65.31 239 GLY A O 1
ATOM 1795 N N . ASP A 1 240 ? -0.152 6.496 -17.621 1.00 83.75 240 ASP A N 1
ATOM 1796 C CA . ASP A 1 240 ? -1.119 6.366 -16.525 1.00 83.75 240 ASP A CA 1
ATOM 1797 C C . ASP A 1 240 ? -0.506 6.614 -15.140 1.00 83.75 240 ASP A C 1
ATOM 1799 O O . ASP A 1 240 ? 0.661 6.300 -14.875 1.00 83.75 240 ASP A O 1
ATOM 1803 N N . ALA A 1 241 ? -1.302 7.214 -14.254 1.00 89.62 241 ALA A N 1
ATOM 1804 C CA . ALA A 1 241 ? -1.006 7.319 -12.831 1.00 89.62 241 ALA A CA 1
ATOM 1805 C C . ALA A 1 241 ? -1.340 5.992 -12.131 1.00 89.62 241 ALA A C 1
ATOM 1807 O O . ALA A 1 241 ? -2.270 5.286 -12.523 1.00 89.62 241 ALA A O 1
ATOM 1808 N N . LEU A 1 242 ? -0.604 5.653 -11.073 1.00 91.19 242 LEU A N 1
ATOM 1809 C CA . LEU A 1 242 ? -0.929 4.485 -10.254 1.00 91.19 242 LEU A CA 1
ATOM 1810 C C . LEU A 1 242 ? -2.150 4.819 -9.395 1.00 91.19 242 LEU A C 1
ATOM 1812 O O . LEU A 1 242 ? -2.082 5.712 -8.551 1.00 91.19 242 LEU A O 1
ATOM 1816 N N . ARG A 1 243 ? -3.260 4.108 -9.583 1.00 93.25 243 ARG A N 1
ATOM 1817 C CA . ARG A 1 243 ? -4.463 4.300 -8.773 1.00 93.25 243 ARG A CA 1
ATOM 1818 C C . ARG A 1 243 ? -4.380 3.411 -7.540 1.00 93.25 243 ARG A C 1
ATOM 1820 O O . ARG A 1 243 ? -4.325 2.191 -7.661 1.00 93.25 243 ARG A O 1
ATOM 1827 N N . LEU A 1 244 ? -4.376 4.016 -6.357 1.00 93.94 244 LEU A N 1
ATOM 1828 C CA . LEU A 1 244 ? -4.399 3.313 -5.079 1.00 93.94 244 LEU A CA 1
ATOM 1829 C C . LEU A 1 244 ? -5.773 3.416 -4.418 1.00 93.94 244 LEU A C 1
ATOM 1831 O O . LEU A 1 244 ? -6.437 4.444 -4.511 1.00 93.94 244 LEU A O 1
ATOM 1835 N N . GLN A 1 245 ? -6.154 2.375 -3.687 1.00 94.62 245 GLN A N 1
ATOM 1836 C CA . GLN A 1 245 ? -7.277 2.387 -2.761 1.00 94.62 245 GLN A CA 1
ATOM 1837 C C . GLN A 1 245 ? -6.788 2.069 -1.353 1.00 94.62 245 GLN A C 1
ATOM 1839 O O . GLN A 1 245 ? -6.016 1.131 -1.143 1.00 94.62 245 GLN A O 1
ATOM 1844 N N . LEU A 1 246 ? -7.249 2.853 -0.386 1.00 95.25 246 LEU A N 1
ATOM 1845 C CA . LEU A 1 246 ? -6.984 2.683 1.032 1.00 95.25 246 LEU A CA 1
ATOM 1846 C C . LEU A 1 246 ? -8.312 2.449 1.746 1.00 95.25 246 LEU A C 1
ATOM 1848 O O . LEU A 1 246 ? -9.132 3.360 1.802 1.00 95.25 246 LEU A O 1
ATOM 1852 N N . CYS A 1 247 ? -8.522 1.265 2.313 1.00 95.50 247 CYS A N 1
ATOM 1853 C CA . CYS A 1 247 ? -9.731 0.969 3.085 1.00 95.50 247 CYS A CA 1
ATOM 1854 C C . CYS A 1 247 ? -9.393 0.595 4.526 1.00 95.50 247 CYS A C 1
ATOM 1856 O O . CYS A 1 247 ? -8.360 -0.029 4.780 1.00 95.50 247 CYS A O 1
ATOM 1858 N N . ALA A 1 248 ? -10.281 0.926 5.463 1.00 95.12 248 ALA A N 1
ATOM 1859 C CA . ALA A 1 248 ? -10.166 0.526 6.863 1.00 95.12 248 ALA A CA 1
ATOM 1860 C C . ALA A 1 248 ? -11.497 0.003 7.422 1.00 95.12 248 ALA A C 1
ATOM 1862 O O . ALA A 1 248 ? -12.561 0.566 7.188 1.00 95.12 248 ALA A O 1
ATOM 1863 N N . ASP A 1 249 ? -11.453 -1.067 8.206 1.00 94.69 249 ASP A N 1
ATOM 1864 C CA . ASP A 1 249 ? -12.586 -1.545 8.998 1.00 94.69 249 ASP A CA 1
ATOM 1865 C C . ASP A 1 249 ? -12.064 -2.259 10.249 1.00 94.69 249 ASP A C 1
ATOM 1867 O O . ASP A 1 249 ? -10.917 -2.684 10.316 1.00 94.69 249 ASP A O 1
ATOM 1871 N N . THR A 1 250 ? -12.921 -2.422 11.248 1.00 93.44 250 THR A N 1
ATOM 1872 C CA . THR A 1 250 ? -12.622 -3.245 12.427 1.00 93.44 250 THR A CA 1
ATOM 1873 C C . THR A 1 250 ? -12.606 -4.742 12.105 1.00 93.44 250 THR A C 1
ATOM 1875 O O . THR A 1 250 ? -12.109 -5.543 12.897 1.00 93.44 250 THR A O 1
ATOM 1878 N N . ASN A 1 251 ? -13.147 -5.135 10.946 1.00 93.56 251 ASN A N 1
ATOM 1879 C CA . ASN A 1 251 ? -13.177 -6.510 10.471 1.00 93.56 251 ASN A CA 1
ATOM 1880 C C . ASN A 1 251 ? -12.392 -6.674 9.159 1.00 93.56 251 ASN A C 1
ATOM 1882 O O . ASN A 1 251 ? -12.820 -6.228 8.092 1.00 93.56 251 ASN A O 1
ATOM 1886 N N . VAL A 1 252 ? -11.281 -7.410 9.235 1.00 94.69 252 VAL A N 1
ATOM 1887 C CA . VAL A 1 252 ? -10.392 -7.725 8.103 1.00 94.69 252 VAL A CA 1
ATOM 1888 C C . VAL A 1 252 ? -11.141 -8.379 6.934 1.00 94.69 252 VAL A C 1
ATOM 1890 O O . VAL A 1 252 ? -10.881 -8.061 5.776 1.00 94.69 252 VAL A O 1
ATOM 1893 N N . LEU A 1 253 ? -12.107 -9.264 7.214 1.00 95.12 253 LEU A N 1
ATOM 1894 C CA . LEU A 1 253 ? -12.893 -9.932 6.172 1.00 95.12 253 LEU A CA 1
ATOM 1895 C C . LEU A 1 253 ? -13.771 -8.941 5.404 1.00 95.12 253 LEU A C 1
ATOM 1897 O O . LEU A 1 253 ? -13.964 -9.096 4.198 1.00 95.12 253 LEU A O 1
ATOM 1901 N N . THR A 1 254 ? -14.307 -7.938 6.098 1.00 94.50 254 THR A N 1
ATOM 1902 C CA . THR A 1 254 ? -15.089 -6.876 5.469 1.00 94.50 254 THR A CA 1
ATOM 1903 C C . THR A 1 254 ? -14.202 -6.075 4.526 1.00 94.50 254 THR A C 1
ATOM 1905 O O . THR A 1 254 ? -14.547 -5.948 3.358 1.00 94.50 254 THR A O 1
ATOM 1908 N N . VAL A 1 255 ? -13.031 -5.625 4.990 1.00 94.38 255 VAL A N 1
ATOM 1909 C CA . VAL A 1 255 ? -12.064 -4.880 4.163 1.00 94.38 255 VAL A CA 1
ATOM 1910 C C . VAL A 1 255 ? -11.655 -5.662 2.924 1.00 94.38 255 VAL A C 1
ATOM 1912 O O . VAL A 1 255 ? -11.739 -5.139 1.819 1.00 94.38 255 VAL A O 1
ATOM 1915 N N . HIS A 1 256 ? -11.286 -6.931 3.094 1.00 94.00 256 HIS A N 1
ATOM 1916 C CA . HIS A 1 256 ? -10.899 -7.790 1.981 1.00 94.00 256 HIS A CA 1
ATOM 1917 C C . HIS A 1 256 ? -12.002 -7.885 0.919 1.00 94.00 256 HIS A C 1
ATOM 1919 O O . HIS A 1 256 ? -11.736 -7.716 -0.264 1.00 94.00 256 HIS A O 1
ATOM 1925 N N . ARG A 1 257 ? -13.260 -8.099 1.330 1.00 94.00 257 ARG A N 1
ATOM 1926 C CA . ARG A 1 257 ? -14.395 -8.184 0.397 1.00 94.00 257 ARG A CA 1
ATOM 1927 C C . ARG A 1 257 ? -14.665 -6.877 -0.343 1.00 94.00 257 ARG A C 1
ATOM 1929 O O . ARG A 1 257 ? -15.003 -6.943 -1.517 1.00 94.00 257 ARG A O 1
ATOM 1936 N N . ARG A 1 258 ? -14.538 -5.736 0.340 1.00 92.69 258 ARG A N 1
ATOM 1937 C CA . ARG A 1 258 ? -14.712 -4.406 -0.263 1.00 92.69 258 ARG A CA 1
ATOM 1938 C C . ARG A 1 258 ? -13.683 -4.166 -1.357 1.00 92.69 258 ARG A C 1
ATOM 1940 O O . ARG A 1 258 ? -14.036 -3.924 -2.502 1.00 92.69 258 ARG A O 1
ATOM 1947 N N . VAL A 1 259 ? -12.410 -4.383 -1.029 1.00 91.88 259 VAL A N 1
ATOM 1948 C CA . VAL A 1 259 ? -11.328 -4.232 -2.003 1.00 91.88 259 VAL A CA 1
ATOM 1949 C C . VAL A 1 259 ? -11.496 -5.195 -3.177 1.00 91.88 259 VAL A C 1
ATOM 1951 O O . VAL A 1 259 ? -11.398 -4.783 -4.322 1.00 91.88 259 VAL A O 1
ATOM 1954 N N . LEU A 1 260 ? -11.815 -6.469 -2.940 1.00 90.50 260 LEU A N 1
ATOM 1955 C CA . LEU A 1 260 ? -12.049 -7.400 -4.049 1.00 90.50 260 LEU A CA 1
ATOM 1956 C C . LEU A 1 260 ? -13.217 -6.978 -4.957 1.00 90.50 260 LEU A C 1
ATOM 1958 O O . LEU A 1 260 ? -13.212 -7.318 -6.135 1.00 90.50 260 LEU A O 1
ATOM 1962 N N . ALA A 1 261 ? -14.208 -6.253 -4.432 1.00 90.75 261 ALA A N 1
ATOM 1963 C CA . ALA A 1 261 ? -15.313 -5.719 -5.224 1.00 90.75 261 ALA A CA 1
ATOM 1964 C C . ALA A 1 261 ? -14.933 -4.464 -6.034 1.00 90.75 261 ALA A C 1
ATOM 1966 O O . ALA A 1 261 ? -15.637 -4.140 -6.990 1.00 90.75 261 ALA A O 1
ATOM 1967 N N . SER A 1 262 ? -13.851 -3.768 -5.665 1.00 88.69 262 SER A N 1
ATOM 1968 C CA . SER A 1 262 ? -13.345 -2.582 -6.367 1.00 88.69 262 SER A CA 1
ATOM 1969 C C . SER A 1 262 ? -12.293 -2.907 -7.431 1.00 88.69 262 SER A C 1
ATOM 1971 O O . SER A 1 262 ? -12.034 -2.072 -8.301 1.00 88.69 262 SER A O 1
ATOM 1973 N N . LEU A 1 263 ? -11.693 -4.103 -7.381 1.00 84.31 263 LEU A N 1
ATOM 1974 C CA . LEU A 1 263 ? -10.736 -4.544 -8.389 1.00 84.31 263 LEU A CA 1
ATOM 1975 C C . LEU A 1 263 ? -11.413 -4.674 -9.764 1.00 84.31 263 LEU A C 1
ATOM 1977 O O . LEU A 1 263 ? -12.548 -5.156 -9.855 1.00 84.31 263 LEU A O 1
ATOM 1981 N N . PRO A 1 264 ? -10.727 -4.274 -10.851 1.00 79.88 264 PRO A N 1
ATOM 1982 C CA . PRO A 1 264 ? -11.231 -4.508 -12.193 1.00 79.88 264 PRO A CA 1
ATOM 1983 C C . PRO A 1 264 ? -11.413 -6.017 -12.424 1.00 79.88 264 PRO A C 1
ATOM 1985 O O . PRO A 1 264 ? -10.648 -6.823 -11.881 1.00 79.88 264 PRO A O 1
ATOM 1988 N N . PRO A 1 265 ? -12.416 -6.429 -13.219 1.00 76.06 265 PRO A N 1
ATOM 1989 C CA . PRO A 1 265 ? -12.545 -7.826 -13.602 1.00 76.06 265 PRO A CA 1
ATOM 1990 C C . PRO A 1 265 ? -11.254 -8.273 -14.295 1.00 76.06 265 PRO A C 1
ATOM 1992 O O . PRO A 1 265 ? -10.744 -7.572 -15.165 1.00 76.06 265 PRO A O 1
ATOM 1995 N N . MET A 1 266 ? -10.720 -9.428 -13.895 1.00 64.75 266 MET A N 1
ATOM 1996 C CA . MET A 1 266 ? -9.604 -10.040 -14.613 1.00 64.75 266 MET A CA 1
ATOM 1997 C C . MET A 1 266 ? -10.114 -10.489 -15.987 1.00 64.75 266 MET A C 1
ATOM 1999 O O . MET A 1 266 ? -10.994 -11.352 -16.050 1.00 64.75 266 MET A O 1
ATOM 2003 N N . GLU A 1 267 ? -9.615 -9.858 -17.053 1.00 55.56 267 GLU A N 1
ATOM 2004 C CA . GLU A 1 267 ? -9.844 -10.283 -18.444 1.00 55.56 267 GLU A CA 1
ATOM 2005 C C . GLU A 1 267 ? -9.094 -11.578 -18.788 1.00 55.56 267 GLU A C 1
ATOM 2007 O O . GLU A 1 267 ? -7.971 -11.791 -18.268 1.00 55.56 267 GLU A O 1
#

Sequence (267 aa):
KCEMVPSWSGARYSPTVSSAWKHEREPWGQRPRWALILLCLLPCVLAFPMLRVASIGLASASGMQVTVLRSGDATLTVLPQLPTGTNELSRLELALGPALLLQAWLIAPQGGARVTFEDEQEANCFGGEIPQGTQVRFSLASSGSWYGGPSTSRAFWPINSNRLSRQRYASNDFLSDREGIGSVLEALWITSSGASVAALNDAPMHISLNVACDYHETHELGAACAQEALALHAMGGGGDALRLQLCADTNVLTVHRRVLASLPPME

Solvent-accessible surface area (backbone atoms only — not comparable to full-atom values): 16090 Å² total; per-residue (Å²): 132,88,84,87,83,84,84,90,78,86,83,85,85,77,86,83,85,79,89,78,88,80,90,82,85,84,80,94,78,84,86,84,91,75,88,81,89,78,88,75,94,80,83,92,84,90,88,76,82,89,83,80,82,65,73,56,69,54,85,44,99,79,78,50,55,40,45,43,44,68,21,78,76,24,36,40,38,39,41,55,59,73,90,60,95,75,50,54,50,35,42,39,37,42,31,44,70,96,83,26,47,44,40,34,37,37,40,28,48,86,82,72,67,76,70,53,74,43,70,44,100,48,78,15,25,33,37,30,46,36,46,56,58,25,33,41,34,34,40,41,81,34,33,50,54,33,43,74,41,62,42,42,73,74,71,44,84,48,44,71,77,30,72,31,72,80,39,69,72,51,68,38,60,38,90,84,34,57,85,36,52,10,67,57,80,47,61,37,35,39,25,73,46,6,41,37,43,32,53,58,56,86,46,60,32,32,37,29,25,54,52,64,70,93,65,83,91,70,83,83,56,49,77,78,37,70,44,52,25,46,32,44,30,25,42,76,89,77,88,56,49,34,34,36,36,41,34,46,34,90,43,46,71,58,36,52,53,53,53,64,70,66,44,66,81,86,127

InterPro domains:
  IPR050985 Alpha-glycosidase and related enzymes [PTHR43053] (138-260)

Secondary structure (DSSP, 8-state):
---PPPP--------------------------------------------------EE-TTS-EEEEEEETTEEEEEEPPP-BTTBEEEEEEEEETTTEEEEEEEEE-TTT---EEEE-SSTTEEEEEE-TT-EEEEETTTTS-EEES--BTT--SSGGG--EEEEE-S---TTT-TTSB-S---SEEEETTSEEEEE-S---EEEEES------S-GGGHHHHSS-EEEEEEPSSSSPPEEEEEEE-S-HHHHHHHHHHHSPP--

Mean predicted aligned error: 14.34 Å

pLDDT: mean 71.77, std 21.2, range [28.12, 95.5]

Nearest PDB structures (foldseek):
  6s6z-assembly1_A  TM=2.780E-01  e=8.594E-02  Thermotoga maritima MSB8

Radius of gyration: 26.32 Å; Cα contacts (8 Å, |Δi|>4): 521; chains: 1; bounding box: 82×88×40 Å